Protein AF-A0A2K8UDW4-F1 (afdb_monomer_lite)

Radius of gyration: 30.32 Å; chains: 1; bounding box: 115×57×71 Å

Structure (mmCIF, N/CA/C/O backbone):
data_AF-A0A2K8UDW4-F1
#
_entry.id   AF-A0A2K8UDW4-F1
#
loop_
_atom_site.group_PDB
_atom_site.id
_atom_site.type_symbol
_atom_site.label_atom_id
_atom_site.label_alt_id
_atom_site.label_comp_id
_atom_site.label_asym_id
_atom_site.label_entity_id
_atom_site.label_seq_id
_atom_site.pdbx_PDB_ins_code
_atom_site.Cartn_x
_atom_site.Cartn_y
_atom_site.Cartn_z
_atom_site.occupancy
_atom_site.B_iso_or_equiv
_atom_site.auth_seq_id
_atom_site.auth_comp_id
_atom_site.auth_asym_id
_atom_site.auth_atom_id
_atom_site.pdbx_PDB_model_num
ATOM 1 N N . MET A 1 1 ? -4.020 -24.644 -3.923 1.00 57.88 1 MET A N 1
ATOM 2 C CA . MET A 1 1 ? -2.933 -23.934 -4.630 1.00 57.88 1 MET A CA 1
ATOM 3 C C . MET A 1 1 ? -2.804 -22.541 -4.036 1.00 57.88 1 MET A C 1
ATOM 5 O O . MET A 1 1 ? -3.818 -21.870 -3.886 1.00 57.88 1 MET A O 1
ATOM 9 N N . THR A 1 2 ? -1.599 -22.147 -3.632 1.00 76.94 2 THR A N 1
ATOM 10 C CA . THR A 1 2 ? -1.300 -20.807 -3.098 1.00 76.94 2 THR A CA 1
ATOM 11 C C . THR A 1 2 ? -1.178 -19.840 -4.270 1.00 76.94 2 THR A C 1
ATOM 13 O O . THR A 1 2 ? -0.377 -20.098 -5.167 1.00 76.94 2 THR A O 1
ATOM 16 N N . ALA A 1 3 ? -1.959 -18.757 -4.299 1.00 85.38 3 ALA A N 1
ATOM 17 C CA . ALA A 1 3 ? -1.826 -17.775 -5.377 1.00 85.38 3 ALA A CA 1
ATOM 18 C C . ALA A 1 3 ? -0.620 -16.860 -5.117 1.00 85.38 3 ALA A C 1
ATOM 20 O O . ALA A 1 3 ? -0.353 -16.467 -3.975 1.00 85.38 3 ALA A O 1
ATOM 21 N N . ARG A 1 4 ? 0.115 -16.537 -6.179 1.00 92.31 4 ARG A N 1
ATOM 22 C CA . ARG A 1 4 ? 1.313 -15.699 -6.142 1.00 92.31 4 ARG A CA 1
ATOM 23 C C . ARG A 1 4 ? 1.101 -14.497 -7.048 1.00 92.31 4 ARG A C 1
ATOM 25 O O . ARG A 1 4 ? 0.651 -14.668 -8.175 1.00 92.31 4 ARG A O 1
ATOM 32 N N . PHE A 1 5 ? 1.453 -13.328 -6.539 1.00 94.62 5 PHE A N 1
ATOM 33 C CA . PHE A 1 5 ? 1.372 -12.060 -7.243 1.00 94.62 5 PHE A CA 1
ATOM 34 C C . PHE A 1 5 ? 2.715 -11.349 -7.171 1.00 94.62 5 PHE A C 1
ATOM 36 O O . PHE A 1 5 ? 3.382 -11.389 -6.132 1.00 94.62 5 PHE A O 1
ATOM 43 N N . ASP A 1 6 ? 3.066 -10.659 -8.247 1.00 95.25 6 ASP A N 1
ATOM 44 C CA . ASP A 1 6 ? 4.174 -9.716 -8.273 1.00 95.25 6 ASP A CA 1
ATOM 45 C C . ASP A 1 6 ? 3.614 -8.308 -8.515 1.00 95.25 6 ASP A C 1
ATOM 47 O O . ASP A 1 6 ? 2.909 -8.080 -9.492 1.00 95.25 6 ASP A O 1
ATOM 51 N N . LEU A 1 7 ? 3.924 -7.359 -7.635 1.00 96.62 7 LEU A N 1
ATOM 52 C CA . LEU A 1 7 ? 3.623 -5.943 -7.824 1.00 96.62 7 LEU A CA 1
ATOM 53 C C . LEU A 1 7 ? 4.911 -5.228 -8.215 1.00 96.62 7 LEU A C 1
ATOM 55 O O . LEU A 1 7 ? 5.796 -5.050 -7.379 1.00 96.62 7 LEU A O 1
ATOM 59 N N . LEU A 1 8 ? 5.029 -4.847 -9.483 1.00 95.56 8 LEU A N 1
ATOM 60 C CA . LEU A 1 8 ? 6.134 -4.018 -9.954 1.00 95.56 8 LEU A CA 1
ATOM 61 C C . LEU A 1 8 ? 5.790 -2.555 -9.697 1.00 95.56 8 LEU A C 1
ATOM 63 O O . LEU A 1 8 ? 4.735 -2.092 -10.133 1.00 95.56 8 LEU A O 1
ATOM 67 N N . VAL A 1 9 ? 6.683 -1.850 -9.009 1.00 95.56 9 VAL A N 1
ATOM 68 C CA . VAL A 1 9 ? 6.503 -0.445 -8.653 1.00 95.56 9 VAL A CA 1
ATOM 69 C C . VAL A 1 9 ? 7.607 0.388 -9.286 1.00 95.56 9 VAL A C 1
ATOM 71 O O . VAL A 1 9 ? 8.775 0.246 -8.930 1.00 95.56 9 VAL A O 1
ATOM 74 N N . THR A 1 10 ? 7.234 1.280 -10.197 1.00 94.88 10 THR A N 1
ATOM 75 C CA . THR A 1 10 ? 8.154 2.253 -10.795 1.00 94.88 10 THR A CA 1
ATOM 76 C C . THR A 1 10 ? 7.843 3.617 -10.205 1.00 94.88 10 THR A C 1
ATOM 78 O O . THR A 1 10 ? 6.784 4.172 -10.474 1.00 94.88 10 THR A O 1
ATOM 81 N N . ALA A 1 11 ? 8.742 4.151 -9.382 1.00 94.31 11 ALA A N 1
ATOM 82 C CA . ALA A 1 11 ? 8.565 5.458 -8.756 1.00 94.31 11 ALA A CA 1
ATOM 83 C C . ALA A 1 11 ? 9.360 6.539 -9.492 1.00 94.31 11 ALA A C 1
ATOM 85 O O . ALA A 1 11 ? 10.534 6.341 -9.799 1.00 94.31 11 ALA A O 1
ATOM 86 N N . ASP A 1 12 ? 8.741 7.699 -9.690 1.00 93.31 12 ASP A N 1
ATOM 87 C CA . ASP A 1 12 ? 9.369 8.903 -10.223 1.00 93.31 12 ASP A CA 1
ATOM 88 C C . ASP A 1 12 ? 9.279 10.029 -9.183 1.00 93.31 12 ASP A C 1
ATOM 90 O O . ASP A 1 12 ? 8.229 10.638 -8.954 1.00 93.31 12 ASP A O 1
ATOM 94 N N . TYR A 1 13 ? 10.396 10.283 -8.499 1.00 91.19 13 TYR A N 1
ATOM 95 C CA . TYR A 1 13 ? 10.450 11.267 -7.421 1.00 91.19 13 TYR A CA 1
ATOM 96 C C . TYR A 1 13 ? 10.223 12.718 -7.892 1.00 91.19 13 TYR A C 1
ATOM 98 O O . TYR A 1 13 ? 9.427 13.406 -7.245 1.00 91.19 13 TYR A O 1
ATOM 106 N N . PRO A 1 14 ? 10.843 13.203 -8.990 1.00 90.88 14 PRO A N 1
ATOM 107 C CA . PRO A 1 14 ? 10.548 14.519 -9.558 1.00 90.88 14 PRO A CA 1
ATOM 108 C C . PRO A 1 14 ? 9.058 14.796 -9.776 1.00 90.88 14 PRO A C 1
ATOM 110 O O . PRO A 1 14 ? 8.562 15.844 -9.356 1.00 90.88 14 PRO A O 1
ATOM 113 N N . SER A 1 15 ? 8.326 13.863 -10.391 1.00 92.62 15 SER A N 1
ATOM 114 C CA . SER A 1 15 ? 6.884 14.029 -10.602 1.00 92.62 15 SER A CA 1
ATOM 115 C C . SER A 1 15 ? 6.052 13.682 -9.368 1.00 92.62 15 SER A C 1
ATOM 117 O O . SER A 1 15 ? 4.893 14.092 -9.305 1.00 92.62 15 SER A O 1
ATOM 119 N N . ARG A 1 16 ? 6.643 13.009 -8.371 1.00 94.00 16 ARG A N 1
ATOM 120 C CA . ARG A 1 16 ? 5.976 12.418 -7.199 1.00 94.00 16 ARG A CA 1
ATOM 121 C C . ARG A 1 16 ? 4.867 11.447 -7.593 1.00 94.00 16 ARG A C 1
ATOM 123 O O . ARG A 1 16 ? 3.813 11.418 -6.960 1.00 94.00 16 ARG A O 1
ATOM 130 N N . THR A 1 17 ? 5.115 10.657 -8.628 1.00 96.81 17 THR A N 1
ATOM 131 C CA . THR A 1 17 ? 4.182 9.634 -9.100 1.00 96.81 17 THR A CA 1
ATOM 132 C C . THR A 1 17 ? 4.793 8.246 -8.963 1.00 96.81 17 THR A C 1
ATOM 134 O O . THR A 1 17 ? 6.016 8.093 -8.911 1.00 96.81 17 THR A O 1
ATOM 137 N N . ALA A 1 18 ? 3.950 7.223 -8.867 1.00 97.31 18 ALA A N 1
ATOM 138 C CA . ALA A 1 18 ? 4.398 5.851 -9.049 1.00 97.31 18 ALA A CA 1
ATOM 139 C C . ALA A 1 18 ? 3.405 5.058 -9.884 1.00 97.31 18 ALA A C 1
ATOM 141 O O . ALA A 1 18 ? 2.191 5.214 -9.760 1.00 97.31 18 ALA A O 1
ATOM 142 N N . GLU A 1 19 ? 3.953 4.179 -10.706 1.00 97.44 19 GLU A N 1
ATOM 143 C CA . GLU A 1 19 ? 3.204 3.209 -11.479 1.00 97.44 19 GLU A CA 1
ATOM 144 C C . GLU A 1 19 ? 3.251 1.851 -10.793 1.00 97.44 19 GLU A C 1
ATOM 146 O O . GLU A 1 19 ? 4.308 1.386 -10.361 1.00 97.44 19 GLU A O 1
ATOM 151 N N . PHE A 1 20 ? 2.101 1.196 -10.749 1.00 97.94 20 PHE A N 1
ATOM 152 C CA . PHE A 1 20 ? 1.875 -0.090 -10.122 1.00 97.94 20 PHE A CA 1
ATOM 153 C C . PHE A 1 20 ? 1.378 -1.068 -11.174 1.00 97.94 20 PHE A C 1
ATOM 155 O O . PHE A 1 20 ? 0.337 -0.859 -11.795 1.00 97.94 20 PHE A O 1
ATOM 162 N N . ARG A 1 21 ? 2.112 -2.161 -11.374 1.00 97.62 21 ARG A N 1
ATOM 163 C CA . ARG A 1 21 ? 1.724 -3.246 -12.283 1.00 97.62 21 ARG A CA 1
ATOM 164 C C . ARG A 1 21 ? 1.586 -4.530 -11.497 1.00 97.62 21 ARG A C 1
ATOM 166 O O . ARG A 1 21 ? 2.576 -5.028 -10.963 1.00 97.62 21 ARG A O 1
ATOM 173 N N . LEU A 1 22 ? 0.372 -5.063 -11.445 1.00 97.50 22 LEU A N 1
ATOM 174 C CA . LEU A 1 22 ? 0.099 -6.338 -10.801 1.00 97.50 22 LEU A CA 1
ATOM 175 C C . LEU A 1 22 ? 0.209 -7.460 -11.829 1.00 97.50 22 LEU A C 1
ATOM 177 O O . LEU A 1 22 ? -0.491 -7.451 -12.842 1.00 97.50 22 LEU A O 1
ATOM 181 N N . LEU A 1 23 ? 1.072 -8.429 -11.550 1.00 95.94 23 LEU A N 1
ATOM 182 C CA . LEU A 1 23 ? 1.271 -9.627 -12.351 1.00 95.94 23 LEU A CA 1
ATOM 183 C C . LEU A 1 23 ? 0.834 -10.871 -11.569 1.00 95.94 23 LEU A C 1
ATOM 185 O O . LEU A 1 23 ? 0.984 -10.930 -10.344 1.00 95.94 23 LEU A O 1
ATOM 189 N N . ASP A 1 24 ? 0.329 -11.876 -12.277 1.00 92.94 24 ASP A N 1
ATOM 190 C CA . ASP A 1 24 ? 0.087 -13.206 -11.719 1.00 92.94 24 ASP A CA 1
ATOM 191 C C . ASP A 1 24 ? 1.391 -14.021 -11.579 1.00 92.94 24 ASP A C 1
ATOM 193 O O . ASP A 1 24 ? 2.485 -13.587 -11.946 1.00 92.94 24 ASP A O 1
ATOM 197 N N . GLY A 1 25 ? 1.283 -15.244 -11.053 1.00 87.44 25 GLY A N 1
ATOM 198 C CA . GLY A 1 25 ? 2.425 -16.150 -10.903 1.00 87.44 25 GLY A CA 1
ATOM 199 C C . GLY A 1 25 ? 3.045 -16.633 -12.223 1.00 87.44 25 GLY A C 1
ATOM 200 O O . GLY A 1 25 ? 4.139 -17.192 -12.186 1.00 87.44 25 GLY A O 1
ATOM 201 N N . ALA A 1 26 ? 2.371 -16.431 -13.359 1.00 89.25 26 ALA A N 1
ATOM 202 C CA . ALA A 1 26 ? 2.873 -16.717 -14.702 1.00 89.25 26 ALA A CA 1
ATOM 203 C C . ALA A 1 26 ? 3.482 -15.472 -15.383 1.00 89.25 26 ALA A C 1
ATOM 205 O O . ALA A 1 26 ? 4.040 -15.585 -16.473 1.00 89.25 26 ALA A O 1
ATOM 206 N N . GLY A 1 27 ? 3.418 -14.303 -14.737 1.00 89.69 27 GLY A N 1
ATOM 207 C CA . GLY A 1 27 ? 3.915 -13.033 -15.260 1.00 89.69 27 GLY A CA 1
ATOM 208 C C . GLY A 1 27 ? 2.921 -12.281 -16.149 1.00 89.69 27 GLY A C 1
ATOM 209 O O . GLY A 1 27 ? 3.295 -11.255 -16.720 1.00 89.69 27 GLY A O 1
ATOM 210 N N . ASN A 1 28 ? 1.671 -12.739 -16.267 1.00 93.56 28 ASN A N 1
ATOM 211 C CA . ASN A 1 28 ? 0.640 -12.009 -17.002 1.00 93.56 28 ASN A CA 1
ATOM 212 C C . ASN A 1 28 ? 0.188 -10.799 -16.195 1.00 93.56 28 ASN A C 1
ATOM 214 O O . ASN A 1 28 ? -0.042 -10.896 -14.989 1.00 93.56 28 ASN A O 1
ATOM 218 N N . GLN A 1 29 ? 0.015 -9.664 -16.866 1.00 96.62 29 GLN A N 1
ATOM 219 C CA . GLN A 1 29 ? -0.494 -8.463 -16.220 1.00 96.62 29 GLN A CA 1
ATOM 220 C C . GLN A 1 29 ? -1.994 -8.589 -15.956 1.00 96.62 29 GLN A C 1
ATOM 222 O O . GLN A 1 29 ? -2.778 -8.772 -16.883 1.00 96.62 29 GLN A O 1
ATOM 227 N N . LEU A 1 30 ? -2.369 -8.453 -14.687 1.00 96.25 30 LEU A N 1
ATOM 228 C CA . LEU A 1 30 ? -3.753 -8.467 -14.223 1.00 96.25 30 LEU A CA 1
ATOM 229 C C . LEU A 1 30 ? -4.338 -7.056 -14.162 1.00 96.25 30 LEU A C 1
ATOM 231 O O . LEU A 1 30 ? -5.481 -6.847 -14.553 1.00 96.25 30 LEU A O 1
ATOM 235 N N . ALA A 1 31 ? -3.553 -6.086 -13.685 1.00 97.50 31 ALA A N 1
ATOM 236 C CA . ALA A 1 31 ? -4.014 -4.712 -13.516 1.00 97.50 31 ALA A CA 1
ATOM 237 C C . ALA A 1 31 ? -2.856 -3.696 -13.531 1.00 97.50 31 ALA A C 1
ATOM 239 O O . ALA A 1 31 ? -1.689 -4.055 -13.327 1.00 97.50 31 ALA A O 1
ATOM 240 N N . TYR A 1 32 ? -3.190 -2.429 -13.785 1.00 97.62 32 TYR A N 1
ATOM 241 C CA . TYR A 1 32 ? -2.269 -1.290 -13.785 1.00 97.62 32 TYR A CA 1
ATOM 242 C C . TYR A 1 32 ? -2.917 -0.083 -13.108 1.00 97.62 32 TYR A C 1
ATOM 244 O O . TYR A 1 32 ? -4.084 0.200 -13.358 1.00 97.62 32 TYR A O 1
ATOM 252 N N . GLN A 1 33 ? -2.140 0.635 -12.301 1.00 97.50 33 GLN A N 1
ATOM 253 C CA . GLN A 1 33 ? -2.532 1.898 -11.685 1.00 97.50 33 GLN A CA 1
ATOM 254 C C . GLN A 1 33 ? -1.358 2.873 -11.736 1.00 97.50 33 GLN A C 1
ATOM 256 O O . GLN A 1 33 ? -0.211 2.478 -11.542 1.00 97.50 33 GLN A O 1
ATOM 261 N N . SER A 1 34 ? -1.647 4.154 -11.948 1.00 97.44 34 SER A N 1
ATOM 262 C CA . SER A 1 34 ? -0.693 5.239 -11.720 1.00 97.44 34 SER A CA 1
ATOM 263 C C . SER A 1 34 ? -1.230 6.148 -10.626 1.00 97.44 34 SER A C 1
ATOM 265 O O . SER A 1 34 ? -2.402 6.529 -10.654 1.00 97.44 34 SER A O 1
ATOM 267 N N . THR A 1 35 ? -0.390 6.474 -9.653 1.00 97.75 35 THR A N 1
ATOM 268 C CA . THR A 1 35 ? -0.783 7.263 -8.486 1.00 97.75 35 THR A CA 1
ATOM 269 C C . THR A 1 35 ? 0.059 8.516 -8.413 1.00 97.75 35 THR A C 1
ATOM 271 O O . THR A 1 35 ? 1.289 8.449 -8.361 1.00 97.75 35 THR A O 1
ATOM 274 N N . ASP A 1 36 ? -0.615 9.662 -8.360 1.00 97.25 36 ASP A N 1
ATOM 275 C CA . ASP A 1 36 ? 0.006 10.940 -8.047 1.00 97.25 36 ASP A CA 1
ATOM 276 C C . ASP A 1 36 ? -0.074 11.195 -6.538 1.00 97.25 36 ASP A C 1
ATOM 278 O O . ASP A 1 36 ? -1.120 11.538 -5.993 1.00 97.25 36 ASP A O 1
ATOM 282 N N . PHE A 1 37 ? 1.056 11.078 -5.839 1.00 95.69 37 PHE A N 1
ATOM 283 C CA . PHE A 1 37 ? 1.092 11.281 -4.391 1.00 95.69 37 PHE A CA 1
ATOM 284 C C . PHE A 1 37 ? 0.828 12.733 -3.983 1.00 95.69 37 PHE A C 1
ATOM 286 O O . PHE A 1 37 ? 0.598 12.991 -2.807 1.00 95.69 37 PHE A O 1
ATOM 293 N N . LYS A 1 38 ? 0.829 13.697 -4.914 1.00 95.00 38 LYS A N 1
ATOM 294 C CA . LYS A 1 38 ? 0.462 15.091 -4.617 1.00 95.00 38 LYS A CA 1
ATOM 295 C C . LYS A 1 38 ? -1.030 15.250 -4.322 1.00 95.00 38 LYS A C 1
ATOM 297 O O . LYS A 1 38 ? -1.395 16.239 -3.691 1.00 95.00 38 LYS A O 1
ATOM 302 N N . THR A 1 39 ? -1.883 14.318 -4.759 1.00 95.00 39 THR A N 1
ATOM 303 C CA . THR A 1 39 ? -3.332 14.384 -4.504 1.00 95.00 39 THR A CA 1
ATOM 304 C C . THR A 1 39 ? -3.720 13.818 -3.140 1.00 95.00 39 THR A C 1
ATOM 306 O O . THR A 1 39 ? -4.808 14.109 -2.651 1.00 95.00 39 THR A O 1
ATOM 309 N N . ILE A 1 40 ? -2.833 13.044 -2.507 1.00 94.31 40 ILE A N 1
ATOM 310 C CA . ILE A 1 40 ? -3.061 12.438 -1.194 1.00 94.31 40 ILE A CA 1
ATOM 311 C C . ILE A 1 40 ? -2.737 13.459 -0.099 1.00 94.31 40 ILE A C 1
ATOM 313 O O . ILE A 1 40 ? -1.700 14.127 -0.118 1.00 94.31 40 ILE A O 1
ATOM 317 N N . ALA A 1 41 ? -3.616 13.574 0.898 1.00 91.94 41 ALA A N 1
ATOM 318 C CA . ALA A 1 41 ? -3.425 14.505 2.007 1.00 91.94 41 ALA A CA 1
ATOM 319 C C . ALA A 1 41 ? -2.109 14.236 2.765 1.00 91.94 41 ALA A C 1
ATOM 321 O O . ALA A 1 41 ? -1.795 13.095 3.108 1.00 91.94 41 ALA A O 1
ATOM 322 N N . ALA A 1 42 ? -1.372 15.295 3.119 1.00 89.00 42 ALA A N 1
ATOM 323 C CA . ALA A 1 42 ? -0.050 15.187 3.751 1.00 89.00 42 ALA A CA 1
ATOM 324 C C . ALA A 1 42 ? -0.036 14.330 5.034 1.00 89.00 42 ALA A C 1
ATOM 326 O O . ALA A 1 42 ? 0.899 13.565 5.259 1.00 89.00 42 ALA A O 1
ATOM 327 N N . GLY A 1 43 ? -1.093 14.404 5.852 1.00 88.00 43 GLY A N 1
ATOM 328 C CA . GLY A 1 43 ? -1.227 13.560 7.045 1.00 88.00 43 GLY A CA 1
ATOM 329 C C . GLY A 1 43 ? -1.329 12.064 6.719 1.00 88.00 43 GLY A C 1
ATOM 330 O O . GLY A 1 43 ? -0.726 11.247 7.411 1.00 88.00 43 GLY A O 1
ATOM 331 N N . ARG A 1 44 ? -2.027 11.704 5.631 1.00 90.75 44 ARG A N 1
ATOM 332 C CA . ARG A 1 44 ? -2.119 10.316 5.148 1.00 90.75 44 ARG A CA 1
ATOM 333 C C . ARG A 1 44 ? -0.788 9.846 4.574 1.00 90.75 44 ARG A C 1
ATOM 335 O O . ARG A 1 44 ? -0.356 8.746 4.889 1.00 90.75 44 ARG A O 1
ATOM 342 N N . LEU A 1 45 ? -0.092 10.701 3.823 1.00 93.25 45 LEU A N 1
ATOM 343 C CA . LEU A 1 45 ? 1.253 10.414 3.313 1.00 93.25 45 LEU A CA 1
ATOM 344 C C . LEU A 1 45 ? 2.266 10.127 4.433 1.00 93.25 45 LEU A C 1
ATOM 346 O O . LEU A 1 45 ? 3.071 9.204 4.309 1.00 93.25 45 LEU A O 1
ATOM 350 N N . GLN A 1 46 ? 2.206 10.871 5.543 1.00 92.25 46 GLN A N 1
ATOM 351 C CA . GLN A 1 46 ? 3.048 10.603 6.710 1.00 92.25 46 GLN A CA 1
ATOM 352 C C . GLN A 1 46 ? 2.752 9.219 7.303 1.00 92.25 46 GLN A C 1
ATOM 354 O O . GLN A 1 46 ? 3.679 8.462 7.578 1.00 92.25 46 GLN A O 1
ATOM 359 N N . GLY A 1 47 ? 1.473 8.862 7.459 1.00 92.94 47 GLY A N 1
ATOM 360 C CA . GLY A 1 47 ? 1.077 7.533 7.929 1.00 92.94 47 GLY A CA 1
ATOM 361 C C . GLY A 1 47 ? 1.422 6.404 6.952 1.00 92.94 47 GLY A C 1
ATOM 362 O O . GLY A 1 47 ? 1.751 5.306 7.390 1.00 92.94 47 GLY A O 1
ATOM 363 N N . LEU A 1 48 ? 1.406 6.673 5.645 1.00 95.31 48 LEU A N 1
ATOM 364 C CA . LEU A 1 48 ? 1.801 5.724 4.604 1.00 95.31 48 LEU A CA 1
ATOM 365 C C . LEU A 1 48 ? 3.302 5.415 4.647 1.00 95.31 48 LEU A C 1
ATOM 367 O O . LEU A 1 48 ? 3.682 4.248 4.612 1.00 95.31 48 LEU A O 1
ATOM 371 N N . PHE A 1 49 ? 4.161 6.437 4.711 1.00 94.31 49 PHE A N 1
ATOM 372 C CA . PHE A 1 49 ? 5.616 6.256 4.599 1.00 94.31 49 PHE A CA 1
ATOM 373 C C . PHE A 1 49 ? 6.345 6.109 5.938 1.00 94.31 49 PHE A C 1
ATOM 375 O O . PHE A 1 49 ? 7.476 5.616 5.964 1.00 94.31 49 PHE A O 1
ATOM 382 N N . ASP A 1 50 ? 5.720 6.526 7.040 1.00 93.12 50 ASP A N 1
ATOM 383 C CA . ASP A 1 50 ? 6.255 6.395 8.395 1.00 93.12 50 ASP A CA 1
ATOM 384 C C . ASP A 1 50 ? 5.140 6.137 9.420 1.00 93.12 50 ASP A C 1
ATOM 386 O O . ASP A 1 50 ? 4.873 6.929 10.328 1.00 93.12 50 ASP A O 1
ATOM 390 N N . LEU A 1 51 ? 4.467 4.993 9.265 1.00 93.94 51 LEU A N 1
ATOM 391 C CA . LEU A 1 51 ? 3.320 4.614 10.090 1.00 93.94 51 LEU A CA 1
ATOM 392 C C . LEU A 1 51 ? 3.621 4.659 11.593 1.00 93.94 51 LEU A C 1
ATOM 394 O O . LEU A 1 51 ? 2.795 5.109 12.385 1.00 93.94 51 LEU A O 1
ATOM 398 N N . ARG A 1 52 ? 4.794 4.169 12.008 1.00 92.44 52 ARG A N 1
ATOM 399 C CA . ARG A 1 52 ? 5.124 4.060 13.432 1.00 92.44 52 ARG A CA 1
ATOM 400 C C . ARG A 1 52 ? 5.263 5.436 14.064 1.00 92.44 52 ARG A C 1
ATOM 402 O O . ARG A 1 52 ? 4.699 5.674 15.133 1.00 92.44 52 ARG A O 1
ATOM 409 N N . ASP A 1 53 ? 6.022 6.324 13.430 1.00 91.44 53 ASP A N 1
ATOM 410 C CA . ASP A 1 53 ? 6.223 7.655 13.981 1.00 91.44 53 ASP A CA 1
ATOM 411 C C . ASP A 1 53 ? 4.947 8.496 13.825 1.00 91.44 53 ASP A C 1
ATOM 413 O O . ASP A 1 53 ? 4.632 9.263 14.734 1.00 91.44 53 ASP A O 1
ATOM 417 N N . TYR A 1 54 ? 4.144 8.259 12.779 1.00 93.06 54 TYR A N 1
ATOM 418 C CA . TYR A 1 54 ? 2.809 8.840 12.639 1.00 93.06 54 TYR A CA 1
ATOM 419 C C . TYR A 1 54 ? 1.898 8.506 13.830 1.00 93.06 54 TYR A C 1
ATOM 421 O O . TYR A 1 54 ? 1.397 9.408 14.503 1.00 93.06 54 TYR A O 1
ATOM 429 N N . LEU A 1 55 ? 1.734 7.215 14.141 1.00 94.19 55 LEU A N 1
ATOM 430 C CA . LEU A 1 55 ? 0.884 6.766 15.246 1.00 94.19 55 LEU A CA 1
ATOM 431 C C . LEU A 1 55 ? 1.389 7.250 16.605 1.00 94.19 55 LEU A C 1
ATOM 433 O O . LEU A 1 55 ? 0.588 7.525 17.486 1.00 94.19 55 LEU A O 1
ATOM 437 N N . ARG A 1 56 ? 2.708 7.351 16.789 1.00 93.69 56 ARG A N 1
ATOM 438 C CA . ARG A 1 56 ? 3.296 7.795 18.058 1.00 93.69 56 ARG A CA 1
ATOM 439 C C . ARG A 1 56 ? 3.145 9.299 18.287 1.00 93.69 56 ARG A C 1
ATOM 441 O O . ARG A 1 56 ? 2.994 9.714 19.429 1.00 93.69 56 ARG A O 1
ATOM 448 N N . LEU A 1 57 ? 3.299 10.107 17.238 1.00 92.44 57 LEU A N 1
ATOM 449 C CA . LEU A 1 57 ? 3.399 11.564 17.367 1.00 92.44 57 LEU A CA 1
ATOM 450 C C . LEU A 1 57 ? 2.063 12.284 17.174 1.00 92.44 57 LEU A C 1
ATOM 452 O O . LEU A 1 57 ? 1.909 13.384 17.696 1.00 92.44 57 LEU A O 1
ATOM 456 N N . TYR A 1 58 ? 1.125 11.693 16.428 1.00 90.50 58 TYR A N 1
ATOM 457 C CA . TYR A 1 58 ? -0.082 12.396 15.979 1.00 90.50 58 TYR A CA 1
ATOM 458 C C . TYR A 1 58 ? -1.397 11.703 16.340 1.00 90.50 58 TYR A C 1
ATOM 460 O O . TYR A 1 58 ? -2.455 12.264 16.063 1.00 90.50 58 TYR A O 1
ATOM 468 N N . VAL A 1 59 ? -1.362 10.500 16.919 1.00 93.62 59 VAL A N 1
ATOM 469 C CA . VAL A 1 59 ? -2.573 9.728 17.217 1.00 93.62 59 VAL A CA 1
ATOM 470 C C . VAL A 1 59 ? -2.550 9.242 18.660 1.00 93.62 59 VAL A C 1
ATOM 472 O O . VAL A 1 59 ? -1.639 8.530 19.077 1.00 93.62 59 VAL A O 1
ATOM 475 N N . ASP A 1 60 ? -3.592 9.578 19.414 1.00 93.81 60 ASP A N 1
ATOM 476 C CA . ASP A 1 60 ? -3.774 9.068 20.772 1.00 93.81 60 ASP A CA 1
ATOM 477 C C . ASP A 1 60 ? -3.925 7.540 20.774 1.00 93.81 60 ASP A C 1
ATOM 479 O O . ASP A 1 60 ? -4.480 6.957 19.840 1.00 93.81 60 ASP A O 1
ATOM 483 N N . GLU A 1 61 ? -3.501 6.870 21.850 1.00 92.00 61 GLU A N 1
ATOM 484 C CA . GLU A 1 61 ? -3.521 5.399 21.942 1.00 92.00 61 GLU A CA 1
ATOM 485 C C . GLU A 1 61 ? -4.904 4.794 21.649 1.00 92.00 61 GLU A C 1
ATOM 487 O O . GLU A 1 61 ? -5.012 3.807 20.918 1.00 92.00 61 GLU A O 1
ATOM 492 N N . ALA A 1 62 ? -5.975 5.425 22.144 1.00 92.50 62 ALA A N 1
ATOM 493 C CA . ALA A 1 62 ? -7.351 4.995 21.891 1.00 92.50 62 ALA A CA 1
ATOM 494 C C . ALA A 1 62 ? -7.758 5.107 20.406 1.00 92.50 62 ALA A C 1
ATOM 496 O O . ALA A 1 62 ? -8.612 4.354 19.938 1.00 92.50 62 ALA A O 1
ATOM 497 N N . GLY A 1 63 ? -7.135 6.021 19.655 1.00 93.12 63 GLY A N 1
ATOM 498 C CA . GLY A 1 63 ? -7.408 6.285 18.241 1.00 93.12 63 GLY A CA 1
ATOM 499 C C . GLY A 1 63 ? -6.552 5.478 17.262 1.00 93.12 63 GLY A C 1
ATOM 500 O O . GLY A 1 63 ? -6.877 5.422 16.076 1.00 93.12 63 GLY A O 1
ATOM 501 N N . GLN A 1 64 ? -5.491 4.803 17.721 1.00 94.19 64 GLN A N 1
ATOM 502 C CA . GLN A 1 64 ? -4.536 4.126 16.830 1.00 94.19 64 GLN A CA 1
ATOM 503 C C . GLN A 1 64 ? -5.183 3.066 15.934 1.00 94.19 64 GLN A C 1
ATOM 505 O O . GLN A 1 64 ? -4.813 2.933 14.769 1.00 94.19 64 GLN A O 1
ATOM 510 N N . ARG A 1 65 ? -6.180 2.325 16.439 1.00 93.56 65 ARG A N 1
ATOM 511 C CA . ARG A 1 65 ? -6.899 1.324 15.633 1.00 93.56 65 ARG A CA 1
ATOM 512 C C . ARG A 1 65 ? -7.683 1.969 14.489 1.00 93.56 65 ARG A C 1
ATOM 514 O O . ARG A 1 65 ? -7.668 1.434 13.385 1.00 93.56 65 ARG A O 1
ATOM 521 N N . ALA A 1 66 ? -8.347 3.093 14.751 1.00 94.88 66 ALA A N 1
ATOM 522 C CA . ALA A 1 66 ? -9.075 3.829 13.723 1.00 94.88 66 ALA A CA 1
ATOM 523 C C . ALA A 1 66 ? -8.102 4.385 12.676 1.00 94.88 66 ALA A C 1
ATOM 525 O O . ALA A 1 66 ? -8.299 4.160 11.488 1.00 94.88 66 ALA A O 1
ATOM 526 N N . ALA A 1 67 ? -6.993 4.988 13.114 1.00 95.38 67 ALA A N 1
ATOM 527 C CA . ALA A 1 67 ? -5.961 5.502 12.217 1.00 95.38 67 ALA A CA 1
ATOM 528 C C . ALA A 1 67 ? -5.339 4.408 11.329 1.00 95.38 67 ALA A C 1
ATOM 530 O O . ALA A 1 67 ? -5.155 4.619 10.135 1.00 95.38 67 ALA A O 1
ATOM 531 N N . LEU A 1 68 ? -5.072 3.213 11.871 1.00 96.56 68 LEU A N 1
ATOM 532 C CA . LEU A 1 68 ? -4.631 2.057 11.077 1.00 96.56 68 LEU A CA 1
ATOM 533 C C . LEU A 1 68 ? -5.662 1.652 10.015 1.00 96.56 68 LEU A C 1
ATOM 535 O O . LEU A 1 68 ? -5.284 1.290 8.901 1.00 96.56 68 LEU A O 1
ATOM 539 N N . GLY A 1 69 ? -6.950 1.705 10.361 1.00 97.25 69 GLY A N 1
ATOM 540 C CA . GLY A 1 69 ? -8.044 1.452 9.428 1.00 97.25 69 GLY A CA 1
ATOM 541 C C . GLY A 1 69 ? -8.065 2.465 8.285 1.00 97.25 69 GLY A C 1
ATOM 542 O O . GLY A 1 69 ? -8.095 2.062 7.127 1.00 97.25 69 GLY A O 1
ATOM 543 N N . GLU A 1 70 ? -7.969 3.755 8.607 1.00 97.00 70 GLU A N 1
ATOM 544 C CA . GLU A 1 70 ? -7.926 4.858 7.636 1.00 97.00 70 GLU A CA 1
ATOM 545 C C . GLU A 1 70 ? -6.711 4.772 6.703 1.00 97.00 70 GLU A C 1
ATOM 547 O O . GLU A 1 70 ? -6.847 4.925 5.491 1.00 97.00 70 GLU A O 1
ATOM 552 N N . ILE A 1 71 ? -5.521 4.466 7.237 1.00 97.88 71 ILE A N 1
ATOM 553 C CA . ILE A 1 71 ? -4.329 4.239 6.407 1.00 97.88 71 ILE A CA 1
ATOM 554 C C . ILE A 1 71 ? -4.526 3.014 5.508 1.00 97.88 71 ILE A C 1
ATOM 556 O O . ILE A 1 71 ? -4.169 3.058 4.335 1.00 97.88 71 ILE A O 1
ATOM 560 N N . GLY A 1 72 ? -5.142 1.944 6.013 1.00 98.00 72 GLY A N 1
ATOM 561 C CA . GLY A 1 72 ? -5.480 0.774 5.204 1.00 98.00 72 GLY A CA 1
ATOM 562 C C . GLY A 1 72 ? -6.423 1.092 4.036 1.00 98.00 72 GLY A C 1
ATOM 563 O O . GLY A 1 72 ? -6.205 0.603 2.930 1.00 98.00 72 GLY A O 1
ATOM 564 N N . VAL A 1 73 ? -7.436 1.933 4.254 1.00 98.06 73 VAL A N 1
ATOM 565 C CA . VAL A 1 73 ? -8.329 2.404 3.179 1.00 98.06 73 VAL A CA 1
ATOM 566 C C . VAL A 1 73 ? -7.564 3.262 2.178 1.00 98.06 73 VAL A C 1
ATOM 568 O O . VAL A 1 73 ? -7.652 3.024 0.979 1.00 98.06 73 VAL A O 1
ATOM 571 N N . CYS A 1 74 ? -6.726 4.183 2.659 1.00 97.75 74 CYS A N 1
ATOM 572 C CA . CYS A 1 74 ? -5.883 5.017 1.803 1.00 97.75 74 CYS A CA 1
ATOM 573 C C . CYS A 1 74 ? -4.968 4.175 0.892 1.00 97.75 74 CYS A C 1
ATOM 575 O O . CYS A 1 74 ? -4.857 4.457 -0.299 1.00 97.75 74 CYS A O 1
ATOM 577 N N . ILE A 1 75 ? -4.364 3.093 1.405 1.00 98.12 75 ILE A N 1
ATOM 578 C CA . ILE A 1 75 ? -3.562 2.175 0.577 1.00 98.12 75 ILE A CA 1
ATOM 579 C C . ILE A 1 75 ? -4.428 1.511 -0.501 1.00 98.12 75 ILE A C 1
ATOM 581 O O . ILE A 1 75 ? -4.005 1.432 -1.652 1.00 98.12 75 ILE A O 1
ATOM 585 N N . ALA A 1 76 ? -5.614 1.016 -0.140 1.00 97.94 76 ALA A N 1
ATOM 586 C CA . ALA A 1 76 ? -6.492 0.310 -1.070 1.00 97.94 76 ALA A CA 1
ATOM 587 C C . ALA A 1 76 ? -7.019 1.227 -2.184 1.00 97.94 76 ALA A C 1
ATOM 589 O O . ALA A 1 76 ? -6.934 0.877 -3.357 1.00 97.94 76 ALA A O 1
ATOM 590 N N . GLU A 1 77 ? -7.530 2.401 -1.822 1.00 96.75 77 GLU A N 1
ATOM 591 C CA . GLU A 1 77 ? -8.250 3.280 -2.744 1.00 96.75 77 GLU A CA 1
ATOM 592 C C . GLU A 1 77 ? -7.330 4.262 -3.469 1.00 96.75 77 GLU A C 1
ATOM 594 O O . GLU A 1 77 ? -7.411 4.396 -4.687 1.00 96.75 77 GLU A O 1
ATOM 599 N N . GLU A 1 78 ? -6.453 4.949 -2.734 1.00 96.56 78 GLU A N 1
ATOM 600 C CA . GLU A 1 78 ? -5.662 6.056 -3.283 1.00 96.56 78 GLU A CA 1
ATOM 601 C C . GLU A 1 78 ? -4.312 5.591 -3.837 1.00 96.56 78 GLU A C 1
ATOM 603 O O . GLU A 1 78 ? -3.802 6.202 -4.770 1.00 96.56 78 GLU A O 1
ATOM 608 N N . VAL A 1 79 ? -3.717 4.527 -3.277 1.00 97.25 79 VAL A N 1
ATOM 609 C CA . VAL A 1 79 ? -2.393 4.042 -3.712 1.00 97.25 79 VAL A CA 1
ATOM 610 C C . VAL A 1 79 ? -2.501 2.916 -4.731 1.00 97.25 79 VAL A C 1
ATOM 612 O O . VAL A 1 79 ? -1.915 3.022 -5.805 1.00 97.25 79 VAL A O 1
ATOM 615 N N . LEU A 1 80 ? -3.208 1.834 -4.397 1.00 97.44 80 LEU A N 1
ATOM 616 C CA . LEU A 1 80 ? -3.358 0.672 -5.277 1.00 97.44 80 LEU A CA 1
ATOM 617 C C . LEU A 1 80 ? -4.442 0.885 -6.336 1.00 97.44 80 LEU A C 1
ATOM 619 O O . LEU A 1 80 ? -4.306 0.376 -7.446 1.00 97.44 80 LEU A O 1
ATOM 623 N N . GLY A 1 81 ? -5.496 1.630 -6.001 1.00 96.75 81 GLY A N 1
ATOM 624 C CA . GLY A 1 81 ? -6.681 1.759 -6.839 1.00 96.75 81 GLY A CA 1
ATOM 625 C C . GLY A 1 81 ? -7.579 0.519 -6.784 1.00 96.75 81 GLY A C 1
ATOM 626 O O . GLY A 1 81 ? -7.163 -0.577 -6.390 1.00 96.75 81 GLY A O 1
ATOM 627 N N . ALA A 1 82 ? -8.832 0.698 -7.210 1.00 95.19 82 ALA A N 1
ATOM 628 C CA . ALA A 1 82 ? -9.867 -0.333 -7.132 1.00 95.19 82 ALA A CA 1
ATOM 629 C C . ALA A 1 82 ? -9.470 -1.625 -7.866 1.00 95.19 82 ALA A C 1
ATOM 631 O O . ALA A 1 82 ? -9.574 -2.710 -7.299 1.00 95.19 82 ALA A O 1
ATOM 632 N N . ASP A 1 83 ? -8.942 -1.518 -9.088 1.00 96.00 83 ASP A N 1
ATOM 633 C CA . ASP A 1 83 ? -8.665 -2.686 -9.930 1.00 96.00 83 ASP A CA 1
ATOM 634 C C . ASP A 1 83 ? -7.578 -3.595 -9.342 1.00 96.00 83 ASP A C 1
ATOM 636 O O . ASP A 1 83 ? -7.742 -4.818 -9.300 1.00 96.00 83 ASP A O 1
ATOM 640 N N . LEU A 1 84 ? -6.465 -3.032 -8.855 1.00 96.88 84 LEU A N 1
ATOM 641 C CA . LEU A 1 84 ? -5.408 -3.834 -8.225 1.00 96.88 84 LEU A CA 1
ATOM 642 C C . LEU A 1 84 ? -5.901 -4.413 -6.904 1.00 96.88 84 LEU A C 1
ATOM 644 O O . LEU A 1 84 ? -5.632 -5.580 -6.604 1.00 96.88 84 LEU A O 1
ATOM 648 N N . PHE A 1 85 ? -6.604 -3.599 -6.113 1.00 97.56 85 PHE A N 1
ATOM 649 C CA . PHE A 1 85 ? -7.105 -4.020 -4.817 1.00 97.56 85 PHE A CA 1
ATOM 650 C C . PHE A 1 85 ? -8.079 -5.196 -4.944 1.00 97.56 85 PHE A C 1
ATOM 652 O O . PHE A 1 85 ? -7.910 -6.186 -4.234 1.00 97.56 85 PHE A O 1
ATOM 659 N N . GLU A 1 86 ? -9.021 -5.151 -5.888 1.00 96.25 86 GLU A N 1
ATOM 660 C CA . GLU A 1 86 ? -9.983 -6.231 -6.135 1.00 96.25 86 GLU A CA 1
ATOM 661 C C . GLU A 1 86 ? -9.289 -7.564 -6.442 1.00 96.25 86 GLU A C 1
ATOM 663 O O . GLU A 1 86 ? -9.618 -8.590 -5.843 1.00 96.25 86 GLU A O 1
ATOM 668 N N . HIS A 1 87 ? -8.250 -7.564 -7.282 1.00 95.25 87 HIS A N 1
ATOM 669 C CA . HIS A 1 87 ? -7.481 -8.780 -7.573 1.00 95.25 87 HIS A CA 1
ATOM 670 C C . HIS A 1 87 ? -6.807 -9.365 -6.322 1.00 95.25 87 HIS A C 1
ATOM 672 O O . HIS A 1 87 ? -6.784 -10.586 -6.132 1.00 95.25 87 HIS A O 1
ATOM 678 N N . LEU A 1 88 ? -6.270 -8.509 -5.449 1.00 95.19 88 LEU A N 1
ATOM 679 C CA . LEU A 1 88 ? -5.644 -8.934 -4.193 1.00 95.19 88 LEU A CA 1
ATOM 680 C C . LEU A 1 88 ? -6.679 -9.395 -3.151 1.00 95.19 88 LEU A C 1
ATOM 682 O O . LEU A 1 88 ? -6.395 -10.295 -2.347 1.00 95.19 88 LEU A O 1
ATOM 686 N N . TRP A 1 89 ? -7.872 -8.798 -3.179 1.00 95.38 89 TRP A N 1
ATOM 687 C CA . TRP A 1 89 ? -8.957 -8.993 -2.220 1.00 95.38 89 TRP A CA 1
ATOM 688 C C . TRP A 1 89 ? -9.862 -10.198 -2.519 1.00 95.38 89 TRP A C 1
ATOM 690 O O . TRP A 1 89 ? -10.394 -10.813 -1.581 1.00 95.38 89 TRP A O 1
ATOM 700 N N . ALA A 1 90 ? -10.024 -10.543 -3.802 1.00 91.75 90 ALA A N 1
ATOM 701 C CA . ALA A 1 90 ? -10.994 -11.522 -4.300 1.00 91.75 90 ALA A CA 1
ATOM 702 C C . ALA A 1 90 ? -10.856 -12.904 -3.650 1.00 91.75 90 ALA A C 1
ATOM 704 O O . ALA A 1 90 ? -11.842 -13.559 -3.307 1.00 91.75 90 ALA A O 1
ATOM 705 N N . ALA A 1 91 ? -9.626 -13.364 -3.447 1.00 84.75 91 ALA A N 1
ATOM 706 C CA . ALA A 1 91 ? -9.384 -14.656 -2.828 1.00 84.75 91 ALA A CA 1
ATOM 707 C C . ALA A 1 91 ? -9.352 -14.549 -1.287 1.00 84.75 91 ALA A C 1
ATOM 709 O O . ALA A 1 91 ? -9.069 -13.500 -0.715 1.00 84.75 91 ALA A O 1
ATOM 710 N N . ARG A 1 92 ? -9.600 -15.672 -0.590 1.00 87.62 92 ARG A N 1
ATOM 711 C CA . ARG A 1 92 ? -9.449 -15.799 0.884 1.00 87.62 92 ARG A CA 1
ATOM 712 C C . ARG A 1 92 ? -8.406 -16.826 1.344 1.00 87.62 92 ARG A C 1
ATOM 714 O O . ARG A 1 92 ? -8.059 -16.879 2.519 1.00 87.62 92 ARG A O 1
ATOM 721 N N . THR A 1 93 ? -7.883 -17.627 0.418 1.00 88.62 93 THR A N 1
ATOM 722 C CA . THR A 1 93 ? -6.818 -18.617 0.655 1.00 88.62 93 THR A CA 1
ATOM 723 C C . THR A 1 93 ? -5.473 -17.965 0.987 1.00 88.62 93 THR A C 1
ATOM 725 O O . THR A 1 93 ? -5.325 -16.752 0.893 1.00 88.62 93 THR A O 1
ATOM 728 N N . GLN A 1 94 ? -4.460 -18.739 1.369 1.00 90.75 94 GLN A N 1
ATOM 729 C CA . GLN A 1 94 ? -3.118 -18.181 1.528 1.00 90.75 94 GLN A CA 1
ATOM 730 C C . GLN A 1 94 ? -2.579 -17.674 0.182 1.00 90.75 94 GLN A C 1
ATOM 732 O O . GLN A 1 94 ? -2.654 -18.373 -0.835 1.00 90.75 94 GLN A O 1
ATOM 737 N N . ARG A 1 95 ? -2.035 -16.456 0.184 1.00 92.56 95 ARG A N 1
ATOM 738 C CA . ARG A 1 95 ? -1.461 -15.791 -0.990 1.00 92.56 95 ARG A CA 1
ATOM 739 C C . ARG A 1 95 ? -0.148 -15.121 -0.641 1.00 92.56 95 ARG A C 1
ATOM 741 O O . ARG A 1 95 ? 0.100 -14.778 0.512 1.00 92.56 95 ARG A O 1
ATOM 748 N N . THR A 1 96 ? 0.698 -14.908 -1.637 1.00 94.75 96 THR A N 1
ATOM 749 C CA . THR A 1 96 ? 1.925 -14.124 -1.470 1.00 94.75 96 THR A CA 1
ATOM 750 C C . THR A 1 96 ? 1.975 -13.011 -2.503 1.00 94.75 96 THR A C 1
ATOM 752 O O . THR A 1 96 ? 1.856 -13.284 -3.695 1.00 94.75 96 THR A O 1
ATOM 755 N N . LEU A 1 97 ? 2.169 -11.781 -2.034 1.00 95.44 97 LEU A N 1
ATOM 756 C CA . LEU A 1 97 ? 2.446 -10.601 -2.840 1.00 95.44 97 LEU A CA 1
ATOM 757 C C . LEU A 1 97 ? 3.926 -10.257 -2.701 1.00 95.44 97 LEU A C 1
ATOM 759 O O . LEU A 1 97 ? 4.388 -9.900 -1.616 1.00 95.44 97 LEU A O 1
ATOM 763 N N . ARG A 1 98 ? 4.676 -10.363 -3.793 1.00 95.00 98 ARG A N 1
ATOM 764 C CA . ARG A 1 98 ? 6.051 -9.876 -3.862 1.00 95.00 98 ARG A CA 1
ATOM 765 C C . ARG A 1 98 ? 6.048 -8.491 -4.495 1.00 95.00 98 ARG A C 1
ATOM 767 O O . ARG A 1 98 ? 5.657 -8.336 -5.644 1.00 95.00 98 ARG A O 1
ATOM 774 N N . ILE A 1 99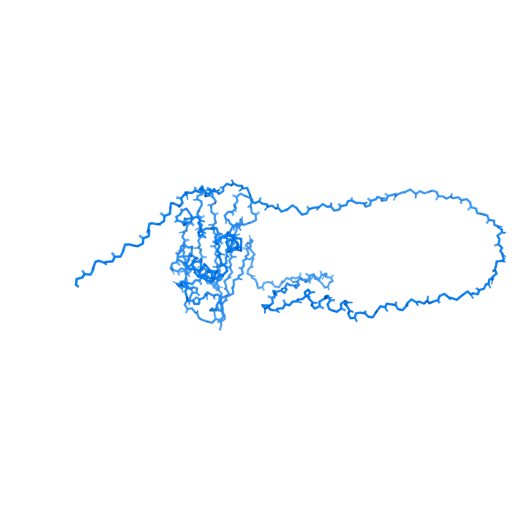 ? 6.509 -7.498 -3.756 1.00 94.69 99 ILE A N 1
ATOM 775 C CA . ILE A 1 99 ? 6.608 -6.115 -4.211 1.00 94.69 99 ILE A CA 1
ATOM 776 C C . ILE A 1 99 ? 8.033 -5.888 -4.687 1.00 94.69 99 ILE A C 1
ATOM 778 O O . ILE A 1 99 ? 8.976 -6.089 -3.925 1.00 94.69 99 ILE A O 1
ATOM 782 N N . GLN A 1 100 ? 8.183 -5.511 -5.949 1.00 93.50 100 GLN A N 1
ATOM 783 C CA . GLN A 1 100 ? 9.467 -5.218 -6.569 1.00 93.50 100 GLN A CA 1
ATOM 784 C C . GLN A 1 100 ? 9.572 -3.711 -6.754 1.00 93.50 100 GLN A C 1
ATOM 786 O O . GLN A 1 100 ? 8.768 -3.117 -7.470 1.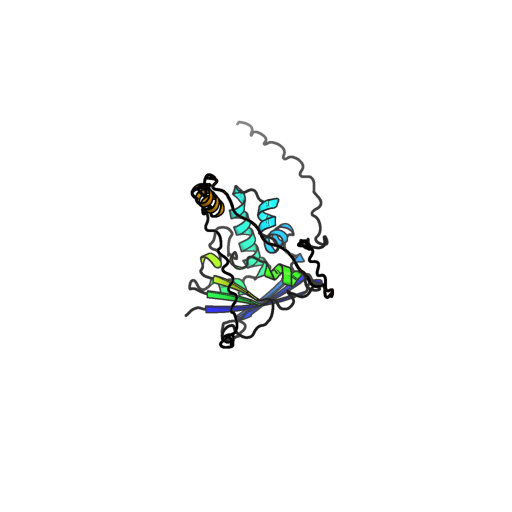00 93.50 100 GLN A O 1
ATOM 791 N N . LEU A 1 101 ? 10.564 -3.112 -6.107 1.00 90.12 101 LEU A N 1
ATOM 792 C CA . LEU A 1 101 ? 10.814 -1.674 -6.136 1.00 90.12 101 LEU A CA 1
ATOM 793 C C . LEU A 1 101 ? 12.217 -1.411 -6.692 1.00 90.12 101 LEU A C 1
ATOM 795 O O . LEU A 1 101 ? 13.142 -1.167 -5.910 1.00 90.12 101 LEU A O 1
ATOM 799 N N . PRO A 1 102 ? 12.409 -1.497 -8.022 1.00 84.38 102 PRO A N 1
ATOM 800 C CA . PRO A 1 102 ? 13.646 -1.038 -8.639 1.00 84.38 102 PRO A CA 1
ATOM 801 C C . PRO A 1 102 ? 13.911 0.423 -8.252 1.00 84.38 102 PRO A C 1
ATOM 803 O O . PRO A 1 102 ? 12.998 1.245 -8.199 1.00 84.38 102 PRO A O 1
ATOM 806 N N . GLY A 1 103 ? 15.166 0.734 -7.937 1.00 80.69 103 GLY A N 1
ATOM 807 C CA . GLY A 1 103 ? 15.583 2.078 -7.542 1.00 80.69 103 GLY A CA 1
ATOM 808 C C . GLY A 1 103 ? 15.349 2.438 -6.074 1.00 80.69 103 GLY A C 1
ATOM 809 O O . GLY A 1 103 ? 15.724 3.525 -5.652 1.00 80.69 103 GLY A O 1
ATOM 810 N N . ALA A 1 104 ? 14.818 1.540 -5.235 1.00 80.50 104 ALA A N 1
ATOM 811 C CA . ALA A 1 104 ? 14.669 1.826 -3.802 1.00 80.50 104 ALA A CA 1
ATOM 812 C C . ALA A 1 104 ? 16.007 1.980 -3.046 1.00 80.50 104 ALA A C 1
ATOM 814 O O . ALA A 1 104 ? 16.032 2.555 -1.958 1.00 80.50 104 ALA A O 1
ATOM 815 N N . ALA A 1 105 ? 17.110 1.472 -3.606 1.00 77.81 105 ALA A N 1
ATOM 816 C CA . ALA A 1 105 ? 18.465 1.673 -3.087 1.00 77.81 105 ALA A CA 1
ATOM 817 C C . ALA A 1 105 ? 19.162 2.926 -3.661 1.00 77.81 105 ALA A C 1
ATOM 819 O O . ALA A 1 105 ? 20.220 3.320 -3.166 1.00 77.81 105 ALA A O 1
ATOM 820 N N . GLU A 1 106 ? 18.588 3.548 -4.693 1.00 80.94 106 GLU A N 1
ATOM 821 C CA . GLU A 1 106 ? 19.150 4.726 -5.354 1.00 80.94 106 GLU A CA 1
ATOM 822 C C . GLU A 1 106 ? 18.878 5.980 -4.518 1.00 80.94 106 GLU A C 1
ATOM 824 O O . GLU A 1 106 ? 17.790 6.174 -3.969 1.00 80.94 106 GLU A O 1
ATOM 829 N N . ARG A 1 107 ? 19.874 6.863 -4.408 1.00 80.38 107 ARG A N 1
ATOM 830 C CA . ARG A 1 107 ? 19.744 8.083 -3.593 1.00 80.38 107 ARG A CA 1
ATOM 831 C C . ARG A 1 107 ? 18.846 9.117 -4.262 1.00 80.38 107 ARG A C 1
ATOM 833 O O . ARG A 1 107 ? 18.237 9.936 -3.578 1.00 80.38 107 ARG A O 1
ATOM 840 N N . GLU A 1 108 ? 18.777 9.071 -5.584 1.00 83.50 108 GLU A N 1
ATOM 841 C CA . GLU A 1 108 ? 18.015 9.965 -6.444 1.00 83.50 108 GLU A CA 1
ATOM 842 C C . GLU A 1 108 ? 16.507 9.667 -6.402 1.00 83.50 108 GLU A C 1
ATOM 844 O O . GLU A 1 108 ? 15.708 10.527 -6.778 1.00 83.50 108 GLU A O 1
ATOM 849 N N . ASN A 1 109 ? 16.106 8.494 -5.888 1.00 85.94 109 ASN A N 1
ATOM 850 C CA . ASN A 1 109 ? 14.713 8.057 -5.823 1.00 85.94 109 ASN A CA 1
ATOM 851 C C . ASN A 1 109 ? 14.226 7.781 -4.383 1.00 85.94 109 ASN A C 1
ATOM 853 O O . ASN A 1 109 ? 13.895 6.648 -4.015 1.00 85.94 109 ASN A O 1
ATOM 857 N N . PRO A 1 110 ? 14.111 8.820 -3.535 1.00 90.00 110 PRO A N 1
ATOM 858 C CA . PRO A 1 110 ? 13.618 8.657 -2.168 1.00 90.00 110 PRO A CA 1
ATOM 859 C C . PRO A 1 110 ? 12.146 8.216 -2.104 1.00 90.00 110 PRO A C 1
ATOM 861 O O . PRO A 1 110 ? 11.717 7.709 -1.066 1.00 90.00 110 PRO A O 1
ATOM 864 N N . LEU A 1 111 ? 11.370 8.373 -3.188 1.00 93.38 111 LEU A N 1
ATOM 865 C CA . LEU A 1 111 ? 9.997 7.867 -3.265 1.00 93.38 111 LEU A CA 1
ATOM 866 C C . LEU A 1 111 ? 9.969 6.336 -3.300 1.00 93.38 111 LEU A C 1
ATOM 868 O O . LEU A 1 111 ? 9.211 5.737 -2.541 1.00 93.38 111 LEU A O 1
ATOM 872 N N . ALA A 1 112 ? 10.826 5.693 -4.097 1.00 92.19 112 ALA A N 1
ATOM 873 C CA . ALA A 1 112 ? 10.938 4.234 -4.110 1.00 92.19 112 ALA A CA 1
ATOM 874 C C . ALA A 1 112 ? 11.313 3.681 -2.719 1.00 92.19 112 ALA A C 1
ATOM 876 O O . ALA A 1 112 ? 10.702 2.725 -2.237 1.00 92.19 112 ALA A O 1
ATOM 877 N N . ALA A 1 113 ? 12.241 4.340 -2.016 1.00 90.69 113 ALA A N 1
ATOM 878 C CA . ALA A 1 113 ? 12.601 3.992 -0.638 1.00 90.69 113 ALA A CA 1
ATOM 879 C C . ALA A 1 113 ? 11.453 4.219 0.371 1.00 90.69 113 ALA A C 1
ATOM 881 O O . ALA A 1 113 ? 11.345 3.520 1.382 1.00 90.69 113 ALA A O 1
ATOM 882 N N . ALA A 1 114 ? 10.586 5.206 0.134 1.00 92.75 114 ALA A N 1
ATOM 883 C CA . ALA A 1 114 ? 9.389 5.426 0.941 1.00 92.75 114 ALA A CA 1
ATOM 884 C C . ALA A 1 114 ? 8.329 4.341 0.691 1.00 92.75 114 ALA A C 1
ATOM 886 O O . ALA A 1 114 ? 7.803 3.774 1.645 1.00 92.75 114 ALA A O 1
ATOM 887 N N . LEU A 1 115 ? 8.098 3.977 -0.572 1.00 95.38 115 LEU A N 1
ATOM 888 C CA . LEU A 1 115 ? 7.165 2.919 -0.973 1.00 95.38 115 LEU A CA 1
ATOM 889 C C . LEU A 1 115 ? 7.578 1.532 -0.460 1.00 95.38 115 LEU A C 1
ATOM 891 O O . LEU A 1 115 ? 6.720 0.717 -0.126 1.00 95.38 115 LEU A O 1
ATOM 895 N N . ALA A 1 116 ? 8.877 1.280 -0.296 1.00 91.75 116 ALA A N 1
ATOM 896 C CA . ALA A 1 116 ? 9.379 0.061 0.340 1.00 91.75 116 ALA A CA 1
ATOM 897 C C . ALA A 1 116 ? 8.961 -0.098 1.813 1.00 91.75 116 ALA A C 1
ATOM 899 O O . ALA A 1 116 ? 8.960 -1.212 2.334 1.00 91.75 116 ALA A O 1
ATOM 900 N N . ARG A 1 117 ? 8.613 1.005 2.488 1.00 91.38 117 ARG A N 1
ATOM 901 C CA . ARG A 1 117 ? 8.213 1.034 3.904 1.00 91.38 117 ARG A CA 1
ATOM 902 C C . ARG A 1 117 ? 6.701 1.060 4.108 1.00 91.38 117 ARG A C 1
ATOM 904 O O . ARG A 1 117 ? 6.261 0.963 5.252 1.00 91.38 117 ARG A O 1
ATOM 911 N N . VAL A 1 118 ? 5.924 1.195 3.032 1.00 95.75 118 VAL A N 1
ATOM 912 C CA . VAL A 1 118 ? 4.462 1.208 3.116 1.00 95.75 118 VAL A CA 1
ATOM 913 C C . VAL A 1 118 ? 3.977 -0.122 3.708 1.00 95.75 118 VAL A C 1
ATOM 915 O O . VAL A 1 118 ? 4.431 -1.184 3.277 1.00 95.75 118 VAL A O 1
ATOM 918 N N . PRO A 1 119 ? 3.059 -0.095 4.687 1.00 95.62 119 PRO A N 1
ATOM 919 C CA . PRO A 1 119 ? 2.503 -1.293 5.309 1.00 95.62 119 PRO A CA 1
ATOM 920 C C . PRO A 1 119 ? 1.385 -1.875 4.431 1.00 95.62 119 PRO A C 1
ATOM 922 O O . PRO A 1 119 ? 0.203 -1.833 4.777 1.00 95.62 119 PRO A O 1
ATOM 925 N N . TRP A 1 120 ? 1.756 -2.364 3.246 1.00 97.12 120 TRP A N 1
ATOM 926 C CA . TRP A 1 120 ? 0.847 -2.835 2.192 1.00 97.12 120 TRP A CA 1
ATOM 927 C C . TRP A 1 120 ? -0.199 -3.842 2.679 1.00 97.12 120 TRP A C 1
ATOM 929 O O . TRP A 1 120 ? -1.327 -3.880 2.193 1.00 97.12 120 TRP A O 1
ATOM 939 N N . GLU A 1 121 ? 0.164 -4.657 3.663 1.00 96.38 121 GLU A N 1
ATOM 940 C CA . GLU A 1 121 ? -0.682 -5.676 4.261 1.00 96.38 121 GLU A CA 1
ATOM 941 C C . GLU A 1 121 ? -1.886 -5.109 5.031 1.00 96.38 121 GLU A C 1
ATOM 943 O O . GLU A 1 121 ? -2.846 -5.841 5.268 1.00 96.38 121 GLU A O 1
ATOM 948 N N . LEU A 1 122 ? -1.869 -3.818 5.391 1.00 97.50 122 LEU A N 1
ATOM 949 C CA . LEU A 1 122 ? -2.979 -3.138 6.065 1.00 97.50 122 LEU A CA 1
ATOM 950 C C . LEU A 1 122 ? -4.122 -2.745 5.130 1.00 97.50 122 LEU A C 1
ATOM 952 O O . LEU A 1 122 ? -5.182 -2.364 5.643 1.00 97.50 122 LEU A O 1
ATOM 956 N N . ALA A 1 123 ? -3.919 -2.829 3.810 1.00 98.00 123 ALA A N 1
ATOM 957 C CA . ALA A 1 123 ? -4.915 -2.426 2.828 1.00 98.00 123 ALA A CA 1
ATOM 958 C C . ALA A 1 123 ? -6.255 -3.134 3.071 1.00 98.00 123 ALA A C 1
ATOM 960 O O . ALA A 1 123 ? -6.293 -4.337 3.354 1.00 98.00 123 ALA A O 1
ATOM 961 N N . ARG A 1 124 ? -7.351 -2.377 3.005 1.00 98.06 124 ARG A N 1
ATOM 962 C CA . ARG A 1 124 ? -8.709 -2.843 3.320 1.00 98.06 124 ARG A CA 1
ATOM 963 C C . ARG A 1 124 ? -9.753 -1.962 2.630 1.00 98.06 124 ARG A C 1
ATOM 965 O O . ARG A 1 124 ? -9.466 -0.790 2.417 1.00 98.06 124 ARG A O 1
ATOM 972 N N . PRO A 1 125 ? -10.967 -2.470 2.350 1.00 97.31 125 PRO A N 1
ATOM 973 C CA . PRO A 1 125 ? -11.989 -1.696 1.641 1.00 97.31 125 PRO A CA 1
ATOM 974 C C . PRO A 1 125 ? -12.670 -0.640 2.525 1.00 97.31 125 PRO A C 1
ATOM 976 O O . PRO A 1 125 ? -13.280 0.289 2.026 1.00 97.31 125 PRO A O 1
ATOM 979 N N . GLN A 1 126 ? -12.623 -0.802 3.849 1.00 97.25 126 GLN A N 1
ATOM 980 C CA . GLN A 1 126 ? -13.197 0.141 4.811 1.00 97.25 126 GLN A CA 1
ATOM 981 C C . GLN A 1 126 ? -12.456 0.030 6.147 1.00 97.25 126 GLN A C 1
ATOM 983 O O . GLN A 1 126 ? -11.948 -1.044 6.486 1.00 97.25 126 GLN A O 1
ATOM 988 N N . ALA A 1 127 ? -12.441 1.100 6.945 1.00 95.56 127 ALA A N 1
ATOM 989 C CA . ALA A 1 127 ? -11.616 1.189 8.155 1.00 95.56 127 ALA A CA 1
ATOM 990 C C . ALA A 1 127 ? -11.880 0.059 9.173 1.00 95.56 127 ALA A C 1
ATOM 992 O O . ALA A 1 127 ? -10.958 -0.419 9.833 1.00 95.56 127 ALA A O 1
ATOM 993 N N . ALA A 1 128 ? -13.129 -0.405 9.270 1.00 95.00 128 ALA A N 1
ATOM 994 C CA . ALA A 1 128 ? -13.535 -1.471 10.187 1.00 95.00 128 ALA A CA 1
ATOM 995 C C . ALA A 1 128 ? -13.417 -2.896 9.608 1.00 95.00 128 ALA A C 1
ATOM 997 O O . ALA A 1 128 ? -13.599 -3.859 10.352 1.00 95.00 128 ALA A O 1
ATOM 998 N N . ALA A 1 129 ? -13.156 -3.054 8.305 1.00 95.75 129 ALA A N 1
ATOM 999 C CA . ALA A 1 129 ? -13.034 -4.370 7.680 1.00 95.75 129 ALA A CA 1
ATOM 1000 C C . ALA A 1 129 ? -11.687 -5.032 7.986 1.00 95.75 129 ALA A C 1
ATOM 1002 O O . ALA A 1 129 ? -10.732 -4.384 8.421 1.00 95.75 129 ALA A O 1
ATOM 1003 N N . GLU A 1 130 ? -11.625 -6.335 7.709 1.00 96.75 130 GLU A N 1
ATOM 1004 C CA . GLU A 1 130 ? -10.372 -7.082 7.659 1.00 96.75 130 GLU A CA 1
ATOM 1005 C C . GLU A 1 130 ? -9.394 -6.441 6.665 1.00 96.75 130 GLU A C 1
ATOM 1007 O O . GLU A 1 130 ? -9.777 -5.897 5.631 1.00 96.75 130 GLU A O 1
ATOM 1012 N N . SER A 1 131 ? -8.115 -6.543 6.973 1.00 97.38 131 SER A N 1
ATOM 1013 C CA . SER A 1 131 ? -7.003 -6.211 6.091 1.00 97.38 131 SER A CA 1
ATOM 1014 C C . SER A 1 131 ? -6.609 -7.372 5.189 1.00 97.38 131 SER A C 1
ATOM 1016 O O . SER A 1 131 ? -6.971 -8.527 5.427 1.00 97.38 131 SER A O 1
ATOM 1018 N N . LEU A 1 132 ? -5.798 -7.087 4.169 1.00 96.75 132 LEU A N 1
ATOM 1019 C CA . LEU A 1 132 ? -5.168 -8.123 3.355 1.00 96.75 132 LEU A CA 1
ATOM 1020 C C . LEU A 1 132 ? -4.362 -9.119 4.212 1.00 96.75 132 LEU A C 1
ATOM 1022 O O . LEU A 1 132 ? -4.441 -10.323 3.955 1.00 96.75 132 LEU A O 1
ATOM 1026 N N . ALA A 1 133 ? -3.664 -8.653 5.256 1.00 95.25 133 ALA A N 1
ATOM 1027 C CA . ALA A 1 133 ? -2.972 -9.511 6.225 1.00 95.25 133 ALA A CA 1
ATOM 1028 C C . ALA A 1 133 ? -3.927 -10.502 6.905 1.00 95.25 133 ALA A C 1
ATOM 1030 O O . ALA A 1 133 ? -3.690 -11.711 6.908 1.00 95.25 133 ALA A O 1
ATOM 1031 N N . GLU A 1 134 ? -5.037 -9.991 7.444 1.00 95.62 134 GLU A N 1
ATOM 1032 C CA . GLU A 1 134 ? -6.069 -10.786 8.123 1.00 95.62 134 GLU A CA 1
ATOM 1033 C C . GLU A 1 134 ? -6.762 -11.765 7.156 1.00 95.62 134 GLU A C 1
ATOM 1035 O O . GLU A 1 134 ? -7.268 -12.804 7.573 1.00 95.62 134 GLU A O 1
ATOM 1040 N N . ARG A 1 135 ? -6.693 -11.497 5.845 1.00 94.69 135 ARG A N 1
ATOM 1041 C CA . ARG A 1 135 ? -7.191 -12.368 4.768 1.00 94.69 135 ARG A CA 1
ATOM 1042 C C . ARG A 1 135 ? -6.132 -13.277 4.152 1.00 94.69 135 ARG A C 1
ATOM 1044 O O . ARG A 1 135 ? -6.327 -13.778 3.042 1.00 94.69 135 ARG A O 1
ATOM 1051 N N . ASN A 1 136 ? -5.045 -13.536 4.875 1.00 93.88 136 ASN A N 1
ATOM 1052 C CA . ASN A 1 136 ? -3.974 -14.460 4.500 1.00 93.88 136 ASN A CA 1
ATOM 1053 C C . ASN A 1 136 ? -3.116 -14.011 3.301 1.00 93.88 136 ASN A C 1
ATOM 1055 O O . ASN A 1 136 ? -2.551 -14.861 2.601 1.00 93.88 136 ASN A O 1
ATOM 1059 N N . LEU A 1 137 ? -2.991 -12.701 3.053 1.00 94.69 137 LEU A N 1
ATOM 1060 C CA . LEU A 1 137 ? -1.975 -12.175 2.141 1.00 94.69 137 LEU A CA 1
ATOM 1061 C C . LEU A 1 137 ? -0.655 -11.963 2.888 1.00 94.69 137 LEU A C 1
ATOM 1063 O O . LEU A 1 137 ? -0.574 -11.188 3.837 1.00 94.69 137 LEU A O 1
ATOM 1067 N N . LEU A 1 138 ? 0.399 -12.622 2.417 1.00 94.31 138 LEU A N 1
ATOM 1068 C CA . LEU A 1 138 ? 1.762 -12.406 2.890 1.00 94.31 138 LEU A CA 1
ATOM 1069 C C . LEU A 1 138 ? 2.488 -11.450 1.946 1.00 94.31 138 LEU A C 1
ATOM 1071 O O . LEU A 1 138 ? 2.609 -11.742 0.756 1.00 94.31 138 LEU A O 1
ATOM 1075 N N . VAL A 1 139 ? 3.003 -10.343 2.473 1.00 93.94 139 VAL A N 1
ATOM 1076 C CA . VAL A 1 139 ? 3.752 -9.348 1.696 1.00 93.94 139 VAL A CA 1
ATOM 1077 C C . VAL A 1 139 ? 5.253 -9.586 1.840 1.00 93.94 139 VAL A C 1
ATOM 1079 O O . VAL A 1 139 ? 5.758 -9.844 2.932 1.00 93.94 139 VAL A O 1
ATOM 1082 N N . ARG A 1 140 ? 5.982 -9.504 0.725 1.00 93.12 140 ARG A N 1
ATOM 1083 C CA . ARG A 1 140 ? 7.449 -9.536 0.684 1.00 93.12 140 ARG A CA 1
ATOM 1084 C C . ARG A 1 140 ? 7.960 -8.405 -0.193 1.00 93.12 140 ARG A C 1
ATOM 1086 O O . ARG A 1 140 ? 7.659 -8.380 -1.379 1.00 93.12 140 ARG A O 1
ATOM 1093 N N . VAL A 1 141 ? 8.757 -7.510 0.374 1.00 89.38 141 VAL A N 1
ATOM 1094 C CA . VAL A 1 141 ? 9.351 -6.384 -0.356 1.00 89.38 141 VAL A CA 1
ATOM 1095 C C . VAL A 1 141 ? 10.757 -6.756 -0.822 1.00 89.38 141 VAL A C 1
ATOM 1097 O O . VAL A 1 141 ? 11.560 -7.258 -0.035 1.00 89.38 141 VAL A O 1
ATOM 1100 N N . VAL A 1 142 ? 11.051 -6.527 -2.100 1.00 86.88 142 VAL A N 1
ATOM 1101 C CA . VAL A 1 142 ? 12.343 -6.803 -2.733 1.00 86.88 142 VAL A CA 1
ATOM 1102 C C . VAL A 1 142 ? 12.815 -5.544 -3.469 1.00 86.88 142 VAL A C 1
ATOM 1104 O O . VAL A 1 142 ? 12.081 -4.972 -4.272 1.00 86.88 142 VAL A O 1
ATOM 1107 N N . HIS A 1 143 ? 14.042 -5.109 -3.172 1.00 76.69 143 HIS A N 1
ATOM 1108 C CA . HIS A 1 143 ? 14.613 -3.833 -3.634 1.00 76.69 143 HIS A CA 1
ATOM 1109 C C . HIS A 1 143 ? 15.404 -3.958 -4.949 1.00 76.69 143 HIS A C 1
ATOM 1111 O O . HIS A 1 143 ? 15.678 -2.962 -5.608 1.00 76.69 143 HIS A O 1
ATOM 1117 N N . GLU A 1 144 ? 15.749 -5.182 -5.351 1.00 63.75 144 GLU A N 1
ATOM 1118 C CA . GLU A 1 144 ? 16.401 -5.492 -6.624 1.00 63.75 144 GLU A CA 1
ATOM 1119 C C . GLU A 1 144 ? 15.580 -6.551 -7.356 1.00 63.75 144 GLU A C 1
ATOM 1121 O O . GLU A 1 144 ? 15.016 -7.455 -6.733 1.00 63.75 144 GLU A O 1
ATOM 1126 N N . ARG A 1 145 ? 15.500 -6.461 -8.687 1.00 52.81 145 ARG A N 1
ATOM 1127 C CA . ARG A 1 145 ? 14.854 -7.487 -9.510 1.00 52.81 145 ARG A CA 1
ATOM 1128 C C . ARG A 1 145 ? 15.725 -8.743 -9.502 1.00 52.81 145 ARG A C 1
ATOM 1130 O O . ARG A 1 145 ? 16.496 -8.973 -10.423 1.00 52.81 145 ARG A O 1
ATOM 1137 N N . GLN A 1 146 ? 15.620 -9.537 -8.444 1.00 51.56 146 GLN A N 1
ATOM 1138 C CA . GLN A 1 146 ? 16.164 -10.884 -8.432 1.00 51.56 146 GLN A CA 1
ATOM 1139 C C . GLN A 1 146 ? 15.217 -11.813 -9.189 1.00 51.56 146 GLN A C 1
ATOM 1141 O O . GLN A 1 146 ? 13.984 -11.697 -9.091 1.00 51.56 146 GLN A O 1
ATOM 1146 N N . ASP A 1 147 ? 15.827 -12.733 -9.934 1.00 45.56 147 ASP A N 1
ATOM 1147 C CA . ASP A 1 147 ? 15.188 -13.888 -10.552 1.00 45.56 147 ASP A CA 1
ATOM 1148 C C . ASP A 1 147 ? 14.167 -14.545 -9.604 1.00 45.56 147 ASP A C 1
ATOM 1150 O O . ASP A 1 147 ? 14.241 -14.387 -8.376 1.00 45.56 147 ASP A O 1
ATOM 1154 N N . PRO A 1 148 ? 13.137 -15.227 -10.140 1.00 48.56 148 PRO A N 1
ATOM 1155 C CA . PRO A 1 148 ? 12.110 -15.859 -9.319 1.00 48.56 148 PRO A CA 1
ATOM 1156 C C . PRO A 1 148 ? 12.744 -16.643 -8.164 1.00 48.56 148 PRO A C 1
ATOM 1158 O O . PRO A 1 148 ? 13.722 -17.355 -8.357 1.00 48.56 148 PRO A O 1
ATOM 1161 N N . ALA A 1 149 ? 12.171 -16.491 -6.962 1.00 51.03 149 ALA A N 1
ATOM 1162 C CA . ALA A 1 149 ? 12.605 -17.089 -5.687 1.00 51.03 149 ALA A CA 1
ATOM 1163 C C . ALA A 1 149 ? 12.588 -18.640 -5.636 1.00 51.03 149 ALA A C 1
ATOM 1165 O O . ALA A 1 149 ? 12.255 -19.232 -4.612 1.00 51.03 149 ALA A O 1
ATOM 1166 N N . SER A 1 150 ? 12.857 -19.296 -6.757 1.00 53.84 150 SER A N 1
ATOM 1167 C CA . SER A 1 150 ? 12.881 -20.733 -6.981 1.00 53.84 150 SER A CA 1
ATOM 1168 C C . SER A 1 150 ? 14.280 -21.276 -7.232 1.00 53.84 150 SER A C 1
ATOM 1170 O O . SER A 1 150 ? 14.414 -22.492 -7.269 1.00 53.84 150 SER A O 1
ATOM 1172 N N . THR A 1 151 ? 15.303 -20.439 -7.411 1.00 49.31 151 THR A N 1
ATOM 1173 C CA . THR A 1 151 ? 16.677 -20.931 -7.552 1.00 49.31 151 THR A CA 1
ATOM 1174 C C . THR A 1 151 ? 17.250 -21.158 -6.154 1.00 49.31 151 THR A C 1
ATOM 1176 O O . THR A 1 151 ? 17.396 -20.188 -5.403 1.00 49.31 151 THR A O 1
ATOM 1179 N N . PRO A 1 152 ? 17.520 -22.412 -5.744 1.00 59.34 152 PRO A N 1
ATOM 1180 C CA . PRO A 1 152 ? 18.259 -22.671 -4.519 1.00 59.34 152 PRO A CA 1
ATOM 1181 C C . PRO A 1 152 ? 19.581 -21.911 -4.590 1.00 59.34 152 PRO A C 1
ATOM 1183 O O . PRO A 1 152 ? 20.241 -21.904 -5.627 1.00 59.34 152 PRO A O 1
ATOM 1186 N N . MET A 1 153 ? 19.941 -21.232 -3.507 1.00 62.94 153 MET A N 1
ATOM 1187 C CA . MET A 1 153 ? 21.263 -20.633 -3.397 1.00 62.94 153 MET A CA 1
ATOM 1188 C C . MET A 1 153 ? 22.273 -21.779 -3.326 1.00 62.94 153 MET A C 1
ATOM 1190 O O . MET A 1 153 ? 22.219 -22.570 -2.382 1.00 62.94 153 MET A O 1
ATOM 1194 N N . ASP A 1 154 ? 23.140 -21.889 -4.332 1.00 65.94 154 ASP A N 1
ATOM 1195 C CA . ASP A 1 154 ? 24.244 -22.846 -4.321 1.00 65.94 154 ASP A CA 1
ATOM 1196 C C . ASP A 1 154 ? 25.209 -22.446 -3.205 1.00 65.94 154 ASP A C 1
ATOM 1198 O O . ASP A 1 154 ? 25.953 -21.474 -3.321 1.00 65.94 154 ASP A O 1
ATOM 1202 N N . LEU A 1 155 ? 25.153 -23.181 -2.096 1.00 73.25 155 LEU A N 1
ATOM 1203 C CA . LEU A 1 155 ? 26.127 -23.086 -1.019 1.00 73.25 155 LEU A CA 1
ATOM 1204 C C . LEU A 1 155 ? 27.249 -24.074 -1.317 1.00 73.25 155 LEU A C 1
ATOM 1206 O O . LEU A 1 155 ? 26.991 -25.256 -1.567 1.00 73.25 155 LEU A O 1
ATOM 1210 N N . ALA A 1 156 ? 28.496 -23.612 -1.260 1.00 78.81 156 ALA A N 1
ATOM 1211 C CA . ALA A 1 156 ? 29.618 -24.541 -1.292 1.00 78.81 156 ALA A CA 1
ATOM 1212 C C . ALA A 1 156 ? 29.569 -25.456 -0.045 1.00 78.81 156 ALA A C 1
ATOM 1214 O O . ALA A 1 156 ? 29.105 -25.013 1.010 1.00 78.81 156 ALA A O 1
ATOM 1215 N N . PRO A 1 157 ? 30.070 -26.706 -0.117 1.00 77.69 157 PRO A N 1
ATOM 1216 C CA . PRO A 1 157 ? 29.999 -27.672 0.988 1.00 77.69 157 PRO A CA 1
ATOM 1217 C C . PRO A 1 157 ? 30.530 -27.153 2.335 1.00 77.69 157 PRO A C 1
ATOM 1219 O O . PRO A 1 157 ? 30.056 -27.582 3.383 1.00 77.69 157 PRO A O 1
ATOM 1222 N N . ASP A 1 158 ? 31.464 -26.200 2.295 1.00 83.44 158 ASP A N 1
ATOM 1223 C CA . ASP A 1 158 ? 32.138 -25.624 3.462 1.00 83.44 158 ASP A CA 1
ATOM 1224 C C . ASP A 1 158 ? 31.837 -24.123 3.665 1.00 83.44 158 ASP A C 1
ATOM 1226 O O . ASP A 1 158 ? 32.554 -23.430 4.391 1.00 83.44 158 ASP A O 1
ATOM 1230 N N . GLU A 1 159 ? 30.794 -23.581 3.024 1.00 79.25 159 GLU A N 1
ATOM 1231 C CA . GLU A 1 159 ? 30.433 -22.169 3.177 1.00 79.25 159 GLU A CA 1
ATOM 1232 C C . GLU A 1 159 ? 29.679 -21.917 4.500 1.00 79.25 159 GLU A C 1
ATOM 1234 O O . GLU A 1 159 ? 28.602 -22.479 4.730 1.00 79.25 159 GLU A O 1
ATOM 1239 N N . PRO A 1 160 ? 30.197 -21.062 5.407 1.00 68.56 160 PRO A N 1
ATOM 1240 C CA . PRO A 1 160 ? 29.561 -20.820 6.695 1.00 68.56 160 PRO A CA 1
ATOM 1241 C C . PRO A 1 160 ? 28.280 -19.991 6.538 1.00 68.56 160 PRO A C 1
ATOM 1243 O O . PRO A 1 160 ? 28.316 -18.765 6.409 1.00 68.56 160 PRO A O 1
ATOM 1246 N N . LEU A 1 161 ? 27.129 -20.655 6.646 1.00 76.56 161 LEU A N 1
ATOM 1247 C CA . LEU A 1 161 ? 25.824 -20.002 6.640 1.00 76.56 161 LEU A CA 1
ATOM 1248 C C . LEU A 1 161 ? 25.601 -19.200 7.934 1.00 76.56 161 LEU A C 1
ATOM 1250 O O . LEU A 1 161 ? 25.561 -19.750 9.038 1.00 76.56 161 LEU A O 1
ATOM 1254 N N . ARG A 1 162 ? 25.398 -17.885 7.811 1.00 74.25 162 ARG A N 1
ATOM 1255 C CA . ARG A 1 162 ? 25.015 -17.016 8.936 1.00 74.25 162 ARG A CA 1
ATOM 1256 C C . ARG A 1 162 ? 23.512 -16.767 8.914 1.00 74.25 162 ARG A C 1
ATOM 1258 O O . ARG A 1 162 ? 23.024 -15.961 8.130 1.00 74.25 162 ARG A O 1
ATOM 1265 N N . VAL A 1 163 ? 22.783 -17.441 9.800 1.00 70.50 163 VAL A N 1
ATOM 1266 C CA . VAL A 1 163 ? 21.325 -17.293 9.932 1.00 70.50 163 VAL A CA 1
ATOM 1267 C C . VAL A 1 163 ? 20.995 -16.270 11.019 1.00 70.50 163 VAL A C 1
ATOM 1269 O O . VAL A 1 163 ? 21.405 -16.422 12.170 1.00 70.50 163 VAL A O 1
ATOM 1272 N N . LEU A 1 164 ? 20.229 -15.235 10.665 1.00 66.12 164 LEU A N 1
ATOM 1273 C CA . LEU A 1 164 ? 19.670 -14.277 11.619 1.00 66.12 164 LEU A CA 1
ATOM 1274 C C . LEU A 1 164 ? 18.212 -14.642 11.921 1.00 66.12 164 LEU A C 1
ATOM 1276 O O . LEU A 1 164 ? 17.340 -14.493 11.070 1.00 66.12 164 LEU A O 1
ATOM 1280 N N . PHE A 1 165 ? 17.939 -15.070 13.152 1.00 51.69 165 PHE A N 1
ATOM 1281 C CA . PHE A 1 165 ? 16.570 -15.232 13.638 1.00 51.69 165 PHE A CA 1
ATOM 1282 C C . PHE A 1 165 ? 16.064 -13.907 14.209 1.00 51.69 165 PHE A C 1
ATOM 1284 O O . PHE A 1 165 ? 16.563 -13.433 15.232 1.00 51.69 165 PHE A O 1
ATOM 1291 N N . VAL A 1 166 ? 15.062 -13.316 13.559 1.00 62.06 166 VAL A N 1
ATOM 1292 C CA . VAL A 1 166 ? 14.335 -12.155 14.084 1.00 62.06 166 VAL A CA 1
ATOM 1293 C C . VAL A 1 166 ? 13.012 -12.651 14.653 1.00 62.06 166 VAL A C 1
ATOM 1295 O O . VAL A 1 166 ? 12.121 -13.060 13.914 1.00 62.06 166 VAL A O 1
ATOM 1298 N N . PHE A 1 167 ? 12.890 -12.632 15.977 1.00 58.06 167 PHE A N 1
ATOM 1299 C CA . PHE A 1 167 ? 11.635 -12.928 16.659 1.00 58.06 167 PHE A CA 1
ATOM 1300 C C . PHE A 1 167 ? 10.853 -11.627 16.819 1.00 58.06 167 PHE A C 1
ATOM 1302 O O . PHE A 1 167 ? 11.312 -10.713 17.504 1.00 58.06 167 PHE A O 1
ATOM 1309 N N . ALA A 1 168 ? 9.680 -11.540 16.194 1.00 49.91 168 ALA A N 1
ATOM 1310 C CA . ALA A 1 168 ? 8.711 -10.517 16.553 1.00 49.91 168 ALA A CA 1
ATOM 1311 C C . ALA A 1 168 ? 8.190 -10.831 17.965 1.00 49.91 168 ALA A C 1
ATOM 1313 O O . ALA A 1 168 ? 7.747 -11.947 18.241 1.00 49.91 168 ALA A O 1
ATOM 1314 N N . GLU A 1 169 ? 8.307 -9.868 18.873 1.00 56.31 169 GLU A N 1
ATOM 1315 C CA . GLU A 1 169 ? 7.858 -9.990 20.257 1.00 56.31 169 GLU A CA 1
ATOM 1316 C C . GLU A 1 169 ? 6.332 -10.187 20.275 1.00 56.31 169 GLU A C 1
ATOM 1318 O O . GLU A 1 169 ? 5.577 -9.343 19.790 1.00 56.31 169 GLU A O 1
ATOM 1323 N N . ALA A 1 170 ? 5.856 -11.324 20.788 1.00 59.12 170 ALA A N 1
ATOM 1324 C CA . ALA A 1 170 ? 4.423 -11.549 20.952 1.00 59.12 170 ALA A CA 1
ATOM 1325 C C . ALA A 1 170 ? 3.878 -10.570 22.005 1.00 59.12 170 ALA A C 1
ATOM 1327 O O . ALA A 1 170 ? 4.527 -10.345 23.035 1.00 59.12 170 ALA A O 1
ATOM 1328 N N . ARG A 1 171 ? 2.687 -9.997 21.770 1.00 48.19 171 ARG A N 1
ATOM 1329 C CA . ARG A 1 171 ? 2.037 -9.082 22.726 1.00 48.19 171 ARG A CA 1
ATOM 1330 C C . ARG A 1 171 ? 1.957 -9.747 24.106 1.00 48.19 171 ARG A C 1
ATOM 1332 O O . ARG A 1 171 ? 1.370 -10.815 24.238 1.00 48.19 171 ARG A O 1
ATOM 1339 N N . GLY A 1 172 ? 2.559 -9.114 25.115 1.00 60.34 172 GLY A N 1
ATOM 1340 C CA . GLY A 1 172 ? 2.593 -9.601 26.501 1.00 60.34 172 GLY A CA 1
ATOM 1341 C C . GLY A 1 172 ? 3.857 -10.370 26.901 1.00 60.34 172 GLY A C 1
ATOM 1342 O O . GLY A 1 172 ? 4.033 -10.664 28.081 1.00 60.34 172 GLY A O 1
ATOM 1343 N N . SER A 1 173 ? 4.772 -10.663 25.973 1.00 64.50 173 SER A N 1
ATOM 1344 C CA . SER A 1 173 ? 6.075 -11.214 26.353 1.00 64.50 173 SER A CA 1
ATOM 1345 C C . SER A 1 173 ? 6.973 -10.116 26.946 1.00 64.50 173 SER A C 1
ATOM 1347 O O . SER A 1 173 ? 7.117 -9.047 26.368 1.00 64.50 173 SER A O 1
ATOM 1349 N N . GLN A 1 174 ? 7.566 -10.367 28.124 1.00 61.66 174 GLN A N 1
ATOM 1350 C CA . GLN A 1 174 ? 8.610 -9.520 28.727 1.00 61.66 174 GLN A CA 1
ATOM 1351 C C . GLN A 1 174 ? 9.967 -10.254 28.733 1.00 61.66 174 GLN A C 1
ATOM 1353 O O . GLN A 1 174 ? 10.477 -10.645 29.789 1.00 61.66 174 GLN A O 1
ATOM 1358 N N . PRO A 1 175 ? 10.601 -10.463 27.567 1.00 62.97 175 PRO A N 1
ATOM 1359 C CA . PRO A 1 175 ? 11.875 -11.172 27.450 1.00 62.97 175 PRO A CA 1
ATOM 1360 C C . PRO A 1 175 ? 13.015 -10.494 28.225 1.00 62.97 175 PRO A C 1
ATOM 1362 O O . PRO A 1 175 ? 13.907 -11.177 28.732 1.00 62.97 175 PRO A O 1
ATOM 1365 N N . LEU A 1 176 ? 12.989 -9.164 28.380 1.00 63.66 176 LEU A N 1
ATOM 1366 C CA . LEU A 1 176 ? 13.927 -8.454 29.258 1.00 63.66 176 LEU A CA 1
ATOM 1367 C C . LEU A 1 176 ? 13.650 -8.714 30.747 1.00 63.66 176 LEU A C 1
ATOM 1369 O O . LEU A 1 176 ? 14.605 -8.835 31.515 1.00 63.66 176 LEU A O 1
ATOM 1373 N N . GLY A 1 177 ? 12.380 -8.853 31.140 1.00 69.19 177 GLY A N 1
ATOM 1374 C CA . GLY A 1 177 ? 11.974 -9.238 32.495 1.00 69.19 177 GLY A CA 1
ATOM 1375 C C . GLY A 1 177 ? 12.494 -10.629 32.856 1.00 69.19 177 GLY A C 1
ATOM 1376 O O . GLY A 1 177 ? 13.259 -10.768 33.808 1.00 69.19 177 GLY A O 1
ATOM 1377 N N . MET A 1 178 ? 12.235 -11.623 32.001 1.00 68.94 178 MET A N 1
ATOM 1378 C CA . MET A 1 178 ? 12.721 -12.995 32.210 1.00 68.94 178 MET A CA 1
ATOM 1379 C C . MET A 1 178 ? 14.255 -13.101 32.232 1.00 68.94 178 MET A C 1
ATOM 1381 O O . MET A 1 178 ? 14.825 -13.883 32.993 1.00 68.94 178 MET A O 1
ATOM 1385 N N . ARG A 1 179 ? 14.971 -12.300 31.426 1.00 72.12 179 ARG A N 1
ATOM 1386 C CA . ARG A 1 179 ? 16.448 -12.264 31.463 1.00 72.12 179 ARG A CA 1
ATOM 1387 C C . ARG A 1 179 ? 16.991 -11.662 32.761 1.00 72.12 179 ARG A C 1
ATOM 1389 O O . ARG A 1 179 ? 18.043 -12.101 33.226 1.00 72.12 179 ARG A O 1
ATOM 1396 N N . ARG A 1 180 ? 16.308 -10.664 33.331 1.00 74.12 180 ARG A N 1
ATOM 1397 C CA . ARG A 1 180 ? 16.664 -10.069 34.630 1.00 74.12 180 ARG A CA 1
ATOM 1398 C C . ARG A 1 180 ? 16.403 -11.049 35.770 1.00 74.12 180 ARG A C 1
ATOM 1400 O O . ARG A 1 180 ? 17.286 -11.244 36.597 1.00 74.12 180 ARG A O 1
ATOM 1407 N N . GLU A 1 181 ? 15.260 -11.723 35.748 1.00 71.88 181 GLU A N 1
ATOM 1408 C CA . GLU A 1 181 ? 14.879 -12.732 36.740 1.00 71.88 181 GLU A CA 1
ATOM 1409 C C . GLU A 1 181 ? 15.852 -13.919 36.740 1.00 71.88 181 GLU A C 1
ATOM 1411 O O . GLU A 1 181 ? 16.405 -14.284 37.775 1.00 71.88 181 GLU A O 1
ATOM 1416 N N . ARG A 1 182 ? 16.212 -14.434 35.557 1.00 76.12 182 ARG A N 1
ATOM 1417 C CA . ARG A 1 182 ? 17.217 -15.498 35.434 1.00 76.12 182 ARG A CA 1
ATOM 1418 C C . ARG A 1 182 ? 18.606 -15.075 35.919 1.00 76.12 182 ARG A C 1
ATOM 1420 O O . ARG A 1 182 ? 19.340 -15.926 36.404 1.00 76.12 182 ARG A O 1
ATOM 1427 N N . ARG A 1 183 ? 18.992 -13.798 35.787 1.00 72.88 183 ARG A N 1
ATOM 1428 C CA . ARG A 1 183 ? 20.242 -13.284 36.383 1.00 72.88 183 ARG A CA 1
ATOM 1429 C C . ARG A 1 183 ? 20.155 -13.193 37.903 1.00 72.88 183 ARG A C 1
ATOM 1431 O O . ARG A 1 183 ? 21.139 -13.510 38.555 1.00 72.88 183 ARG A O 1
ATOM 1438 N N . ALA A 1 184 ? 19.008 -12.799 38.451 1.00 73.44 184 ALA A N 1
ATOM 1439 C CA . ALA A 1 184 ? 18.791 -12.746 39.896 1.00 73.44 184 ALA A CA 1
ATOM 1440 C C . ALA A 1 184 ? 18.813 -14.142 40.544 1.00 73.44 184 ALA A C 1
ATOM 1442 O O . ALA A 1 184 ? 19.219 -14.282 41.691 1.00 73.44 184 ALA A O 1
ATOM 1443 N N . LEU A 1 185 ? 18.428 -15.175 39.787 1.00 71.00 185 LEU A N 1
ATOM 1444 C CA . LEU A 1 185 ? 18.447 -16.575 40.216 1.00 71.00 185 LEU A CA 1
ATOM 1445 C C . LEU A 1 185 ? 19.788 -17.289 39.967 1.00 71.00 185 LEU A C 1
ATOM 1447 O O . LEU A 1 185 ? 19.901 -18.477 40.272 1.00 71.00 185 LEU A O 1
ATOM 1451 N N . GLN A 1 186 ? 20.807 -16.617 39.412 1.00 74.31 186 GLN A N 1
ATOM 1452 C CA . GLN A 1 186 ? 22.135 -17.228 39.326 1.00 74.31 186 GLN A CA 1
ATOM 1453 C C . GLN A 1 186 ? 22.745 -17.299 40.732 1.00 74.31 186 GLN A C 1
ATOM 1455 O O . GLN A 1 186 ? 22.868 -16.262 41.386 1.00 74.31 186 GLN A O 1
ATOM 1460 N N . PRO A 1 187 ? 23.150 -18.488 41.215 1.00 55.03 187 PRO A N 1
ATOM 1461 C CA . PRO A 1 187 ? 23.839 -18.589 42.490 1.00 55.03 187 PRO A CA 1
ATOM 1462 C C . PRO A 1 187 ? 25.158 -17.816 42.404 1.00 55.03 187 PRO A C 1
ATOM 1464 O O . PRO A 1 187 ? 25.964 -18.058 41.502 1.00 55.03 187 PRO A O 1
ATOM 1467 N N . SER A 1 188 ? 25.374 -16.884 43.338 1.00 56.09 188 SER A N 1
ATOM 1468 C CA . SER A 1 188 ? 26.652 -16.178 43.469 1.00 56.09 188 SER A CA 1
ATOM 1469 C C . SER A 1 188 ? 27.803 -17.187 43.524 1.00 56.09 188 SER A C 1
ATOM 1471 O O . SER A 1 188 ? 27.696 -18.187 44.247 1.00 56.09 188 SER A O 1
ATOM 1473 N N . PRO A 1 189 ? 28.914 -16.946 42.805 1.00 54.41 189 PRO A N 1
ATOM 1474 C CA . PRO A 1 189 ? 30.089 -17.790 42.926 1.00 54.41 189 PRO A CA 1
ATOM 1475 C C . PRO A 1 189 ? 30.558 -17.744 44.382 1.00 54.41 189 PRO A C 1
ATOM 1477 O O . PRO A 1 189 ? 30.822 -16.673 44.929 1.00 54.41 189 PRO A O 1
ATOM 1480 N N . ARG A 1 190 ? 30.615 -18.913 45.029 1.00 46.81 190 ARG A N 1
ATOM 1481 C CA . ARG A 1 190 ? 31.191 -19.049 46.368 1.00 46.81 190 ARG A CA 1
ATOM 1482 C C . ARG A 1 190 ? 32.648 -18.605 46.293 1.00 46.81 190 ARG A C 1
ATOM 1484 O O . ARG A 1 190 ? 33.450 -19.249 45.624 1.00 46.81 190 ARG A O 1
ATOM 1491 N N . THR A 1 191 ? 32.974 -17.513 46.971 1.00 51.31 191 THR A N 1
ATOM 1492 C CA . THR A 1 191 ? 34.349 -17.071 47.196 1.00 51.31 191 THR A CA 1
ATOM 1493 C C . THR A 1 191 ? 35.093 -18.178 47.949 1.00 51.31 191 THR A C 1
ATOM 1495 O O . THR A 1 191 ? 34.672 -18.514 49.059 1.00 51.31 191 THR A O 1
ATOM 1498 N N . PRO A 1 192 ? 36.170 -18.778 47.411 1.00 44.75 192 PRO A N 1
ATOM 1499 C CA . PRO A 1 192 ? 37.015 -19.637 48.221 1.00 44.75 192 PRO A CA 1
ATOM 1500 C C . PRO A 1 192 ? 37.776 -18.754 49.213 1.00 44.75 192 PRO A C 1
ATOM 1502 O O . PRO A 1 192 ? 38.568 -17.888 48.840 1.00 44.75 192 PRO A O 1
ATOM 1505 N N . SER A 1 193 ? 37.479 -18.950 50.493 1.00 39.53 193 SER A N 1
ATOM 1506 C CA . SER A 1 193 ? 38.208 -18.387 51.622 1.00 39.53 193 SER A CA 1
ATOM 1507 C C . SER A 1 193 ? 39.673 -18.817 51.580 1.00 39.53 193 SER A C 1
ATOM 1509 O O . SER A 1 193 ? 39.986 -19.996 51.415 1.00 39.53 193 SER A O 1
ATOM 1511 N N . ALA A 1 194 ? 40.560 -17.838 51.742 1.00 42.69 194 ALA A N 1
ATOM 1512 C CA . ALA A 1 194 ? 41.997 -18.018 51.834 1.00 42.69 194 ALA A CA 1
ATOM 1513 C C . ALA A 1 194 ? 42.381 -19.004 52.950 1.00 42.69 194 ALA A C 1
ATOM 1515 O O . ALA A 1 194 ? 41.881 -18.928 54.071 1.00 42.69 194 ALA A O 1
ATOM 1516 N N . THR A 1 195 ? 43.331 -19.892 52.670 1.00 39.00 195 THR A N 1
ATOM 1517 C CA . THR A 1 195 ? 44.135 -20.544 53.707 1.00 39.00 195 THR A CA 1
ATOM 1518 C C . THR A 1 195 ? 45.575 -20.608 53.222 1.00 39.00 195 THR A C 1
ATOM 1520 O O . THR A 1 195 ? 45.884 -21.174 52.177 1.00 39.00 195 THR A O 1
ATOM 1523 N N . SER A 1 196 ? 46.443 -19.946 53.978 1.00 36.44 196 SER A N 1
ATOM 1524 C CA . SER A 1 196 ? 47.892 -19.919 53.823 1.00 36.44 196 SER A CA 1
ATOM 1525 C C . SER A 1 196 ? 48.513 -21.290 54.090 1.00 36.44 196 SER A C 1
ATOM 1527 O O . SER A 1 196 ? 48.159 -21.912 55.087 1.00 36.44 196 SER A O 1
ATOM 1529 N N . THR A 1 197 ? 49.526 -21.698 53.323 1.00 35.53 197 THR A N 1
ATOM 1530 C CA . THR A 1 197 ? 50.675 -22.474 53.832 1.00 35.53 197 THR A CA 1
ATOM 1531 C C . THR A 1 197 ? 51.908 -22.195 52.962 1.00 35.53 197 THR A C 1
ATOM 1533 O O . THR A 1 197 ? 51.820 -21.949 51.764 1.00 35.53 197 THR A O 1
ATOM 1536 N N . SER A 1 198 ? 53.043 -22.123 53.642 1.00 34.81 198 SER A N 1
ATOM 1537 C CA . SER A 1 198 ? 54.307 -21.457 53.338 1.00 34.81 198 SER A CA 1
ATOM 1538 C C . SER A 1 198 ? 55.386 -22.308 52.647 1.00 34.81 198 SER A C 1
ATOM 1540 O O . SER A 1 198 ? 55.440 -23.503 52.903 1.00 34.81 198 SER A O 1
ATOM 1542 N N . ARG A 1 199 ? 56.350 -21.603 52.011 1.00 31.77 199 ARG A N 1
ATOM 1543 C CA . ARG A 1 199 ? 57.767 -21.962 51.696 1.00 31.77 199 ARG A CA 1
ATOM 1544 C C . ARG A 1 199 ? 57.962 -23.108 50.685 1.00 31.77 199 ARG A C 1
ATOM 1546 O O . ARG A 1 199 ? 57.341 -24.149 50.780 1.00 31.77 199 ARG A O 1
ATOM 1553 N N . THR A 1 200 ? 58.846 -23.004 49.688 1.00 32.66 200 THR A N 1
ATOM 1554 C CA . THR A 1 200 ? 60.284 -22.694 49.814 1.00 32.66 200 THR A CA 1
ATOM 1555 C C . THR A 1 200 ? 60.861 -22.275 48.445 1.00 32.66 200 THR A C 1
ATOM 1557 O O . THR A 1 200 ? 60.614 -22.945 47.450 1.00 32.66 200 THR A O 1
ATOM 1560 N N . SER A 1 201 ? 61.646 -21.196 48.415 1.00 33.66 201 SER A N 1
ATOM 1561 C CA . SER A 1 201 ? 62.694 -20.886 47.412 1.00 33.66 201 SER A CA 1
ATOM 1562 C C . SER A 1 201 ? 64.048 -21.213 48.074 1.00 33.66 201 SER A C 1
ATOM 1564 O O . SER A 1 201 ? 64.068 -21.147 49.308 1.00 33.66 201 SER A O 1
ATOM 1566 N N . PRO A 1 202 ? 65.173 -21.503 47.374 1.00 48.41 202 PRO A N 1
ATOM 1567 C CA . PRO A 1 202 ? 65.676 -20.678 46.257 1.00 48.41 202 PRO A CA 1
ATOM 1568 C C . PRO A 1 202 ? 66.504 -21.402 45.162 1.00 48.41 202 PRO A C 1
ATOM 1570 O O . PRO A 1 202 ? 67.031 -22.482 45.387 1.00 48.41 202 PRO A O 1
ATOM 1573 N N . ALA A 1 203 ? 66.692 -20.752 44.005 1.00 31.95 203 ALA A N 1
ATOM 1574 C CA . ALA A 1 203 ? 67.973 -20.696 43.273 1.00 31.95 203 ALA A CA 1
ATOM 1575 C C . ALA A 1 203 ? 67.846 -19.849 41.985 1.00 31.95 203 ALA A C 1
ATOM 1577 O O . ALA A 1 203 ? 67.071 -20.166 41.090 1.00 31.95 203 ALA A O 1
ATOM 1578 N N . THR A 1 204 ? 68.674 -18.812 41.889 1.00 36.31 204 THR A N 1
ATOM 1579 C CA . THR A 1 204 ? 69.068 -18.036 40.688 1.00 36.31 204 THR A CA 1
ATOM 1580 C C . THR A 1 204 ? 70.582 -17.784 40.891 1.00 36.31 204 THR A C 1
ATOM 1582 O O . THR A 1 204 ? 70.965 -17.748 42.066 1.00 36.31 204 THR A O 1
ATOM 1585 N N . PRO A 1 205 ? 71.471 -17.580 39.885 1.00 51.47 205 PRO A N 1
ATOM 1586 C CA . PRO A 1 205 ? 71.206 -17.050 38.538 1.00 51.47 205 PRO A CA 1
ATOM 1587 C C . PRO A 1 205 ? 72.051 -17.628 37.371 1.00 51.47 205 PRO A C 1
ATOM 1589 O O . PRO A 1 205 ? 73.083 -18.251 37.583 1.00 51.47 205 PRO A O 1
ATOM 1592 N N . ALA A 1 206 ? 71.662 -17.324 36.124 1.00 32.88 206 ALA A N 1
ATOM 1593 C CA . ALA A 1 206 ? 72.525 -16.673 35.116 1.00 32.88 206 ALA A CA 1
ATOM 1594 C C . ALA A 1 206 ? 71.770 -16.450 33.776 1.00 32.88 206 ALA A C 1
ATOM 1596 O O . ALA A 1 206 ? 70.903 -17.255 33.438 1.00 32.88 206 ALA A O 1
ATOM 1597 N N . PRO A 1 207 ? 72.068 -15.367 33.023 1.00 50.59 207 PRO A N 1
ATOM 1598 C CA . PRO A 1 207 ? 71.312 -14.910 31.847 1.00 50.59 207 PRO A CA 1
ATOM 1599 C C . PRO A 1 207 ? 71.884 -15.457 30.518 1.00 50.59 207 PRO A C 1
ATOM 1601 O O . PRO A 1 207 ? 72.964 -16.047 30.512 1.00 50.59 207 PRO A O 1
ATOM 1604 N N . PRO A 1 208 ? 71.209 -15.225 29.372 1.00 38.97 208 PRO A N 1
ATOM 1605 C CA . PRO A 1 208 ? 71.698 -14.148 28.506 1.00 38.97 208 PRO A CA 1
ATOM 1606 C C . PRO A 1 208 ? 70.616 -13.294 27.803 1.00 38.97 208 PRO A C 1
ATOM 1608 O O . PRO A 1 208 ? 69.424 -13.577 27.791 1.00 38.97 208 PRO A O 1
ATOM 1611 N N . THR A 1 209 ? 71.156 -12.207 27.264 1.00 38.44 209 THR A N 1
ATOM 1612 C CA . THR A 1 209 ? 70.723 -10.996 26.546 1.00 38.44 209 THR A CA 1
ATOM 1613 C C . THR A 1 209 ? 69.661 -11.103 25.417 1.00 38.44 209 THR A C 1
ATOM 1615 O O . THR A 1 209 ? 69.321 -12.191 24.960 1.00 38.44 209 THR A O 1
ATOM 1618 N N . PRO A 1 210 ? 69.130 -9.942 24.954 1.00 41.16 210 PRO A N 1
ATOM 1619 C CA . PRO A 1 210 ? 67.864 -9.794 24.240 1.00 41.16 210 PRO A CA 1
ATOM 1620 C C . PRO A 1 210 ? 68.008 -9.811 22.712 1.00 41.16 210 PRO A C 1
ATOM 1622 O O . PRO A 1 210 ? 69.059 -9.483 22.166 1.00 41.16 210 PRO A O 1
ATOM 1625 N N . CYS A 1 211 ? 66.899 -10.057 22.011 1.00 29.36 211 CYS A N 1
ATOM 1626 C CA . CYS A 1 211 ? 66.739 -9.608 20.630 1.00 29.36 211 CYS A CA 1
ATOM 1627 C C . CYS A 1 211 ? 65.396 -8.907 20.423 1.00 29.36 211 CYS A C 1
ATOM 1629 O O . CYS A 1 211 ? 64.316 -9.466 20.601 1.00 29.36 211 CYS A O 1
ATOM 1631 N N . CYS A 1 212 ? 65.524 -7.638 20.048 1.00 27.41 212 CYS A N 1
ATOM 1632 C CA . CYS A 1 212 ? 64.496 -6.731 19.581 1.00 27.41 212 CYS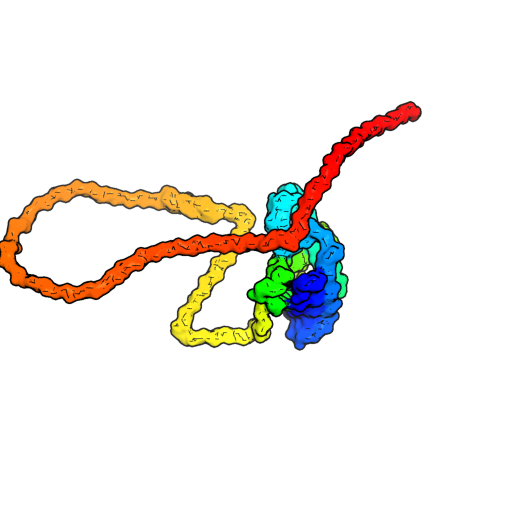 A CA 1
ATOM 1633 C C . CYS A 1 212 ? 63.835 -7.229 18.288 1.00 27.41 212 CYS A C 1
ATOM 1635 O O . CYS A 1 212 ? 64.529 -7.704 17.392 1.00 27.41 212 CYS A O 1
ATOM 1637 N N . LYS A 1 213 ? 62.530 -6.974 18.148 1.00 32.00 213 LYS A N 1
ATOM 1638 C CA . LYS A 1 213 ? 61.888 -6.195 17.059 1.00 32.00 213 LYS A CA 1
ATOM 1639 C C . LYS A 1 213 ? 60.369 -6.349 17.220 1.00 32.00 213 LYS A C 1
ATOM 1641 O O . LYS A 1 213 ? 59.841 -7.447 17.159 1.00 32.00 213 LYS A O 1
ATOM 1646 N N . ALA A 1 214 ? 59.691 -5.318 17.721 1.00 29.95 214 ALA A N 1
ATOM 1647 C CA . ALA A 1 214 ? 59.158 -4.188 16.950 1.00 29.95 214 ALA A CA 1
ATOM 1648 C C . ALA A 1 214 ? 57.950 -4.601 16.094 1.00 29.95 214 ALA A C 1
ATOM 1650 O O . ALA A 1 214 ? 58.089 -5.370 15.150 1.00 29.95 214 ALA A O 1
ATOM 1651 N N . GLY A 1 215 ? 56.774 -4.060 16.421 1.00 31.92 215 GLY A N 1
ATOM 1652 C CA . GLY A 1 215 ? 55.574 -4.243 15.604 1.00 31.92 215 GLY A CA 1
ATOM 1653 C C . GLY A 1 215 ? 54.258 -4.032 16.342 1.00 31.92 215 GLY A C 1
ATOM 1654 O O . GLY A 1 215 ? 53.368 -4.869 16.279 1.00 31.92 215 GLY A O 1
ATOM 1655 N N . SER A 1 216 ? 54.159 -2.934 17.079 1.00 30.52 216 SER A N 1
ATOM 1656 C CA . SER A 1 216 ? 52.955 -2.398 17.716 1.00 30.52 216 SER A CA 1
ATOM 1657 C C . SER A 1 216 ? 51.700 -2.445 16.827 1.00 30.52 216 SER A C 1
ATOM 1659 O O . SER A 1 216 ? 51.665 -1.816 15.771 1.00 30.52 216 SER A O 1
ATOM 1661 N N . ARG A 1 217 ? 50.627 -3.082 17.319 1.00 36.50 217 ARG A N 1
ATOM 1662 C CA . ARG A 1 217 ? 49.261 -2.573 17.105 1.00 36.50 217 ARG A CA 1
ATOM 1663 C C . ARG A 1 217 ? 49.055 -1.371 18.032 1.00 36.50 217 ARG A C 1
ATOM 1665 O O . ARG A 1 217 ? 49.651 -1.327 19.109 1.00 36.50 217 ARG A O 1
ATOM 1672 N N . PRO A 1 218 ? 48.126 -0.477 17.686 1.00 35.72 218 PRO A N 1
ATOM 1673 C CA . PRO A 1 218 ? 47.000 -0.387 18.603 1.00 35.72 218 PRO A CA 1
ATOM 1674 C C . PRO A 1 218 ? 45.655 -0.415 17.879 1.00 35.72 218 PRO A C 1
ATOM 1676 O O . PRO A 1 218 ? 45.438 0.221 16.852 1.00 35.72 218 PRO A O 1
ATOM 1679 N N . TRP A 1 219 ? 44.735 -1.167 18.475 1.00 25.70 219 TRP A N 1
ATOM 1680 C CA . TRP A 1 219 ? 43.302 -0.947 18.350 1.00 25.70 219 TRP A CA 1
ATOM 1681 C C . TRP A 1 219 ? 42.916 0.452 18.830 1.00 25.70 219 TRP A C 1
ATOM 1683 O O . TRP A 1 219 ? 43.430 0.893 19.859 1.00 25.70 219 TRP A O 1
ATOM 1693 N N . SER A 1 220 ? 41.932 1.058 18.156 1.00 30.62 220 SER A N 1
ATOM 1694 C CA . SER A 1 220 ? 40.760 1.786 18.703 1.00 30.62 220 SER A CA 1
ATOM 1695 C C . SER A 1 220 ? 40.118 2.651 17.600 1.00 30.62 220 SER A C 1
ATOM 1697 O O . SER A 1 220 ? 40.802 2.946 16.622 1.00 30.62 220 SER A O 1
ATOM 1699 N N . PRO A 1 221 ? 38.894 3.195 17.759 1.00 35.16 221 PRO A N 1
ATOM 1700 C CA . PRO A 1 221 ? 37.709 2.704 18.469 1.00 35.16 221 PRO A CA 1
ATOM 1701 C C . PRO A 1 221 ? 36.425 2.811 17.601 1.00 35.16 221 PRO A C 1
ATOM 1703 O O . PRO A 1 221 ? 36.453 3.197 16.436 1.00 35.16 221 PRO A O 1
ATOM 1706 N N . CYS A 1 222 ? 35.285 2.463 18.207 1.00 27.70 222 CYS A N 1
ATOM 1707 C CA . CYS A 1 222 ? 33.915 2.758 17.784 1.00 27.70 222 CYS A CA 1
ATOM 1708 C C . CYS A 1 222 ? 33.738 4.026 16.925 1.00 27.70 222 CYS A C 1
ATOM 1710 O O . CYS A 1 222 ? 34.030 5.128 17.384 1.00 27.70 222 CYS A O 1
ATOM 1712 N N . ALA A 1 223 ? 33.097 3.875 15.763 1.00 30.05 223 ALA A N 1
ATOM 1713 C CA . ALA A 1 223 ? 32.401 4.958 15.078 1.00 30.05 223 ALA A CA 1
ATOM 1714 C C . ALA A 1 223 ? 30.893 4.664 15.084 1.00 30.05 223 ALA A C 1
ATOM 1716 O O . ALA A 1 223 ? 30.380 3.801 14.377 1.00 30.05 223 ALA A O 1
ATOM 1717 N N . THR A 1 224 ? 30.233 5.344 16.015 1.00 31.67 224 THR A N 1
ATOM 1718 C CA . THR A 1 224 ? 28.880 5.903 15.990 1.00 31.67 224 THR A CA 1
ATOM 1719 C C . THR A 1 224 ? 28.016 5.547 14.773 1.00 31.67 224 THR A C 1
ATOM 1721 O O . THR A 1 224 ? 28.277 5.977 13.653 1.00 31.67 224 THR A O 1
ATOM 1724 N N . ARG A 1 225 ? 26.905 4.840 15.029 1.00 27.23 225 ARG A N 1
ATOM 1725 C CA . ARG A 1 225 ? 25.739 4.806 14.135 1.00 27.23 225 ARG A CA 1
ATOM 1726 C C . ARG A 1 225 ? 25.248 6.236 13.912 1.00 27.23 225 ARG A C 1
ATOM 1728 O O . ARG A 1 225 ? 24.648 6.825 14.808 1.00 27.23 225 ARG A O 1
ATOM 1735 N N . SER A 1 226 ? 25.450 6.760 12.714 1.00 27.16 226 SER A N 1
ATOM 1736 C CA . SER A 1 226 ? 24.691 7.904 12.226 1.00 27.16 226 SER A CA 1
ATOM 1737 C C . SER A 1 226 ? 23.272 7.435 11.911 1.00 27.16 226 SER A C 1
ATOM 1739 O O . SER A 1 226 ? 23.052 6.632 11.008 1.00 27.16 226 SER A O 1
ATOM 1741 N N . VAL A 1 227 ? 22.310 7.909 12.699 1.00 30.23 227 VAL A N 1
ATOM 1742 C CA . VAL A 1 227 ? 20.897 7.928 12.318 1.00 30.23 227 VAL A CA 1
ATOM 1743 C C . VAL A 1 227 ? 20.789 8.917 11.162 1.00 30.23 227 VAL A C 1
ATOM 1745 O O . VAL A 1 227 ? 20.974 10.116 11.354 1.00 30.23 227 VAL A O 1
ATOM 1748 N N . THR A 1 228 ? 20.547 8.421 9.951 1.00 29.06 228 THR A N 1
ATOM 1749 C CA . THR A 1 228 ? 20.178 9.275 8.822 1.00 29.06 228 THR A CA 1
ATOM 1750 C C . THR A 1 228 ? 18.737 9.721 9.030 1.00 29.06 228 THR A C 1
ATOM 1752 O O . THR A 1 228 ? 17.792 9.055 8.619 1.00 29.06 228 THR A O 1
ATOM 1755 N N . THR A 1 229 ? 18.578 10.847 9.717 1.00 34.72 229 THR A N 1
ATOM 1756 C CA . THR A 1 229 ? 17.383 11.682 9.614 1.00 34.72 229 THR A CA 1
ATOM 1757 C C . THR A 1 229 ? 17.252 12.123 8.157 1.00 34.72 229 THR A C 1
ATOM 1759 O O . THR A 1 229 ? 18.238 12.550 7.550 1.00 34.72 229 THR A O 1
ATOM 1762 N N . MET A 1 230 ? 16.058 11.980 7.578 1.00 37.84 230 MET A N 1
ATOM 1763 C CA . MET A 1 230 ? 15.770 12.479 6.233 1.00 37.84 230 MET A CA 1
ATOM 1764 C C . MET A 1 230 ? 16.095 13.980 6.104 1.00 37.84 230 MET A C 1
ATOM 1766 O O . MET A 1 230 ? 15.938 14.726 7.074 1.00 37.84 230 MET A O 1
ATOM 1770 N N . PRO A 1 231 ? 16.496 14.452 4.909 1.00 34.84 231 PRO A N 1
ATOM 1771 C CA . PRO A 1 231 ? 16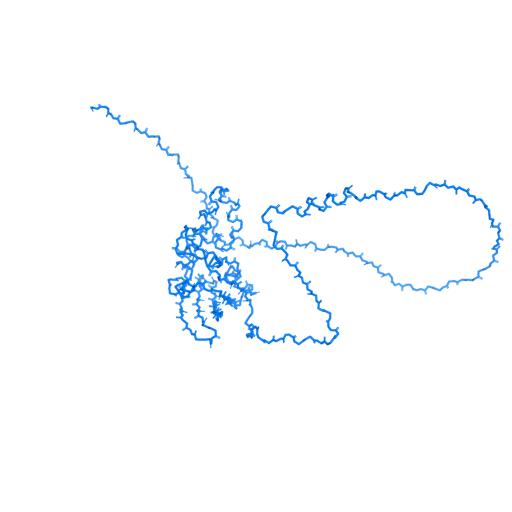.566 15.877 4.618 1.00 34.84 231 PRO A CA 1
ATOM 1772 C C . PRO A 1 231 ? 15.162 16.503 4.649 1.00 34.84 231 PRO A C 1
ATOM 1774 O O . PRO A 1 231 ? 14.210 15.989 4.061 1.00 34.84 231 PRO A O 1
ATOM 1777 N N . ALA A 1 232 ? 15.061 17.633 5.346 1.00 38.09 232 ALA A N 1
ATOM 1778 C CA . ALA A 1 232 ? 13.849 18.388 5.656 1.00 38.09 232 ALA A CA 1
ATOM 1779 C C . ALA A 1 232 ? 13.235 19.126 4.444 1.00 38.09 232 ALA A C 1
ATOM 1781 O O . ALA A 1 232 ? 13.129 20.346 4.456 1.00 38.09 232 ALA A O 1
ATOM 1782 N N . ASN A 1 233 ? 12.838 18.399 3.394 1.00 35.84 233 ASN A N 1
ATOM 1783 C CA . ASN A 1 233 ? 12.176 18.970 2.207 1.00 35.84 233 ASN A CA 1
ATOM 1784 C C . ASN A 1 233 ? 10.793 18.361 1.915 1.00 35.84 233 ASN A C 1
ATOM 1786 O O . ASN A 1 233 ? 10.313 18.344 0.780 1.00 35.84 233 ASN A O 1
ATOM 1790 N N . TRP A 1 234 ? 10.125 17.888 2.962 1.00 44.50 234 TRP A N 1
ATOM 1791 C CA . TRP A 1 234 ? 8.669 17.764 2.979 1.00 44.50 234 TRP A CA 1
ATOM 1792 C C . TRP A 1 234 ? 8.082 19.043 3.579 1.00 44.50 234 TRP A C 1
ATOM 1794 O O . TRP A 1 234 ? 8.697 19.589 4.495 1.00 44.50 234 TRP A O 1
ATOM 1804 N N . PRO A 1 235 ? 6.946 19.566 3.081 1.00 33.41 235 PRO A N 1
ATOM 1805 C CA . PRO A 1 235 ? 6.382 20.791 3.625 1.00 33.41 235 PRO A CA 1
ATOM 1806 C C . PRO A 1 235 ? 6.017 20.561 5.092 1.00 33.41 235 PRO A C 1
ATOM 1808 O O . PRO A 1 235 ? 5.084 19.824 5.410 1.00 33.41 235 PRO A O 1
ATOM 1811 N N . SER A 1 236 ? 6.783 21.194 5.981 1.00 30.30 236 SER A N 1
ATOM 1812 C CA . SER A 1 236 ? 6.430 21.364 7.381 1.00 30.30 236 SER A CA 1
ATOM 1813 C C . SER A 1 236 ? 5.030 21.957 7.444 1.00 30.30 236 SER A C 1
ATOM 1815 O O . SER A 1 236 ? 4.776 23.031 6.894 1.00 30.30 236 SER A O 1
ATOM 1817 N N . ILE A 1 237 ? 4.117 21.247 8.100 1.00 34.03 237 ILE A N 1
ATOM 1818 C CA . ILE A 1 237 ? 2.795 21.772 8.418 1.00 34.03 237 ILE A CA 1
ATOM 1819 C C . ILE A 1 237 ? 3.020 22.986 9.320 1.00 34.03 237 ILE A C 1
ATOM 1821 O O . ILE A 1 237 ? 3.455 22.857 10.463 1.00 34.03 237 ILE A O 1
ATOM 1825 N N . SER A 1 238 ? 2.773 24.172 8.767 1.00 28.05 238 SER A N 1
ATOM 1826 C CA . SER A 1 238 ? 2.680 25.401 9.540 1.00 28.05 238 SER A CA 1
ATOM 1827 C C . SER A 1 238 ? 1.416 25.321 10.386 1.00 28.05 238 SER A C 1
ATOM 1829 O O . SER A 1 238 ? 0.330 25.036 9.878 1.00 28.05 238 SER A O 1
ATOM 1831 N N . THR A 1 239 ? 1.580 25.515 11.689 1.00 33.34 239 THR A N 1
ATOM 1832 C CA . THR A 1 239 ? 0.530 25.472 12.701 1.00 33.34 239 THR A CA 1
ATOM 1833 C C . THR A 1 239 ? -0.521 26.545 12.407 1.00 33.34 239 THR A C 1
ATOM 1835 O O . THR A 1 239 ? -0.381 27.695 12.817 1.00 33.34 239 THR A O 1
ATOM 1838 N N . ALA A 1 240 ? -1.589 26.186 11.697 1.00 31.16 240 ALA A N 1
ATOM 1839 C CA . ALA A 1 240 ? -2.779 27.019 11.626 1.00 31.16 240 ALA A CA 1
ATOM 1840 C C . ALA A 1 240 ? -3.506 26.942 12.977 1.00 31.16 240 ALA A C 1
ATOM 1842 O O . ALA A 1 240 ? -3.870 25.866 13.447 1.00 31.16 240 ALA A O 1
ATOM 1843 N N . HIS A 1 241 ? -3.667 28.100 13.6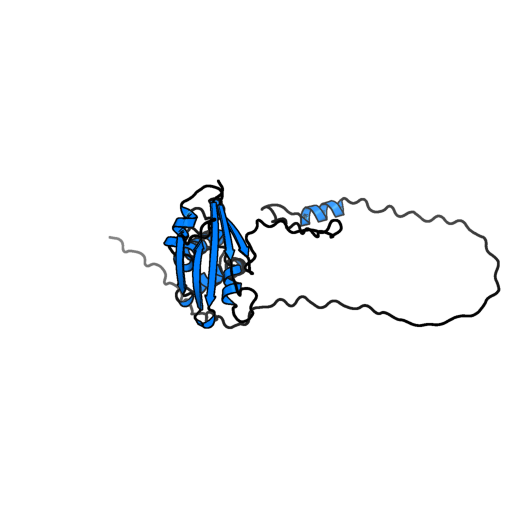16 1.00 31.66 241 HIS A N 1
ATOM 1844 C CA . HIS A 1 241 ? -4.461 28.306 14.822 1.00 31.66 241 HIS A CA 1
ATOM 1845 C C . HIS A 1 241 ? -5.865 27.693 14.692 1.00 31.66 241 HIS A C 1
ATOM 1847 O O . HIS A 1 241 ? -6.692 28.185 13.926 1.00 31.66 241 HIS A O 1
ATOM 1853 N N . CYS A 1 242 ? -6.172 26.683 15.507 1.00 28.89 242 CYS A N 1
ATOM 1854 C CA . CYS A 1 242 ? -7.556 26.365 15.839 1.00 28.89 242 CYS A CA 1
ATOM 1855 C C . CYS A 1 242 ? -8.053 27.383 16.872 1.00 28.89 242 CYS A C 1
ATOM 1857 O O . CYS A 1 242 ? -7.654 27.356 18.036 1.00 28.89 242 CYS A O 1
ATOM 1859 N N . SER A 1 243 ? -8.918 28.298 16.435 1.00 31.75 243 SER A N 1
ATOM 1860 C CA . SER A 1 243 ? -9.743 29.115 17.326 1.00 31.75 243 SER A CA 1
ATOM 1861 C C . SER A 1 243 ? -10.740 28.238 18.104 1.00 31.75 243 SER A C 1
ATOM 1863 O O . SER A 1 243 ? -11.172 27.203 17.590 1.00 31.75 243 SER A O 1
ATOM 1865 N N . PRO A 1 244 ? -11.126 28.629 19.331 1.00 33.41 244 PRO A N 1
ATOM 1866 C CA . PRO A 1 244 ? -12.026 27.842 20.164 1.00 33.41 244 PRO A CA 1
ATOM 1867 C C . PRO A 1 244 ? -13.464 27.827 19.625 1.00 33.41 244 PRO A C 1
ATOM 1869 O O . PRO A 1 244 ? -14.001 28.838 19.173 1.00 33.41 244 PRO A O 1
ATOM 1872 N N . ILE A 1 245 ? -14.079 26.649 19.722 1.00 38.03 245 ILE A N 1
ATOM 1873 C CA . ILE A 1 245 ? -15.485 26.352 19.423 1.00 38.03 245 ILE A CA 1
ATOM 1874 C C . ILE A 1 245 ? -16.395 27.143 20.388 1.00 38.03 245 ILE A C 1
ATOM 1876 O O . ILE A 1 245 ? -16.173 27.077 21.598 1.00 38.03 245 ILE A O 1
ATOM 1880 N N . PRO A 1 246 ? -17.432 27.863 19.914 1.00 34.72 246 PRO A N 1
ATOM 1881 C CA . PRO A 1 246 ? -18.412 28.492 20.795 1.0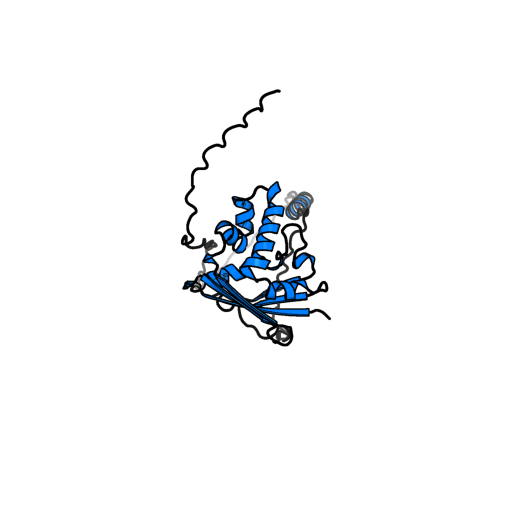0 34.72 246 PRO A CA 1
ATOM 1882 C C . PRO A 1 246 ? -19.409 27.468 21.366 1.00 34.72 246 PRO A C 1
ATOM 1884 O O . PRO A 1 246 ? -19.919 26.603 20.654 1.00 34.72 246 PRO A O 1
ATOM 1887 N N . SER A 1 247 ? -19.690 27.599 22.664 1.00 41.62 247 SER A N 1
ATOM 1888 C CA . SER A 1 247 ? -20.601 26.765 23.462 1.00 41.62 247 SER A CA 1
ATOM 1889 C C . SER A 1 247 ? -22.033 26.665 22.899 1.00 41.62 247 SER A C 1
ATOM 1891 O O . SER A 1 247 ? -22.517 27.607 22.265 1.00 41.62 247 SER A O 1
ATOM 1893 N N . PRO A 1 248 ? -22.758 25.563 23.180 1.00 43.16 248 PRO A N 1
ATOM 1894 C CA . PRO A 1 248 ? -24.110 25.345 22.672 1.00 43.16 248 PRO A CA 1
ATOM 1895 C C . PRO A 1 248 ? -25.135 26.295 23.311 1.00 43.16 248 PRO A C 1
ATOM 1897 O O . PRO A 1 248 ? -25.187 26.454 24.530 1.00 43.16 248 PRO A O 1
ATOM 1900 N N . ARG A 1 249 ? -25.982 26.904 22.469 1.00 44.84 249 ARG A N 1
ATOM 1901 C CA . ARG A 1 249 ? -27.174 27.654 22.890 1.00 44.84 249 ARG A CA 1
ATOM 1902 C C . ARG A 1 249 ? -28.282 26.683 23.302 1.00 44.84 249 ARG A C 1
ATOM 1904 O O . ARG A 1 249 ? -28.622 25.772 22.553 1.00 44.84 249 ARG A O 1
ATOM 1911 N N . THR A 1 250 ? -28.853 26.917 24.474 1.00 53.91 250 THR A N 1
ATOM 1912 C CA . THR A 1 250 ? -30.081 26.296 24.985 1.00 53.91 250 THR A CA 1
ATOM 1913 C C . THR A 1 250 ? -31.275 26.595 24.062 1.00 53.91 250 THR A C 1
ATOM 1915 O O . THR A 1 250 ? -31.379 27.725 23.576 1.00 53.91 250 THR A O 1
ATOM 1918 N N . PRO A 1 251 ? -32.196 25.642 23.824 1.00 55.50 251 PRO A N 1
ATOM 1919 C CA . PRO A 1 251 ? -33.432 25.917 23.096 1.00 55.50 251 PRO A CA 1
ATOM 1920 C C . PRO A 1 251 ? -34.467 26.624 23.993 1.00 55.50 251 PRO A C 1
ATOM 1922 O O . PRO A 1 251 ? -34.482 26.389 25.205 1.00 55.50 251 PRO A O 1
ATOM 1925 N N . PRO A 1 252 ? -35.342 27.477 23.428 1.00 50.00 252 PRO A N 1
ATOM 1926 C CA . PRO A 1 252 ? -36.441 28.082 24.166 1.00 50.00 252 PRO A CA 1
ATOM 1927 C C . PRO A 1 252 ? -37.589 27.088 24.366 1.00 50.00 252 PRO A C 1
ATOM 1929 O O . PRO A 1 252 ? -37.957 26.336 23.463 1.00 50.00 252 PRO A O 1
ATOM 1932 N N . SER A 1 253 ? -38.153 27.124 25.566 1.00 46.84 253 SER A N 1
ATOM 1933 C CA . SER A 1 253 ? -39.367 26.428 25.976 1.00 46.84 253 SER A CA 1
ATOM 1934 C C . SER A 1 253 ? -40.593 27.050 25.304 1.00 46.84 253 SER A C 1
ATOM 1936 O O . SER A 1 253 ? -40.803 28.257 25.430 1.00 46.84 253 SER A O 1
ATOM 1938 N N . HIS A 1 254 ? -41.422 26.225 24.667 1.00 55.75 254 HIS A N 1
ATOM 1939 C CA . HIS A 1 254 ? -42.827 26.508 24.381 1.00 55.75 254 HIS A CA 1
ATOM 1940 C C . HIS A 1 254 ? -43.646 25.240 24.588 1.00 55.75 254 HIS A C 1
ATOM 1942 O O . HIS A 1 254 ? -43.167 24.166 24.158 1.00 55.75 254 HIS A O 1
#

Organism: NCBI:txid1166950

Sequence (254 aa):
MTARFDLLVTADYPSRTAEFRLLDGAGNQLAYQSTDFKTIAAGRLQGLFDLRDYLRLYVDEAGQRAALGEIGVCIAEEVLGADLFEHLWAARTQRTLRIQLPGAAERENPLAAALARVPWELARPQAAAESLAERNLLVRVVHERQDPASTPMDLAPDEPLRVLFVFAEARGSQPLGMRRERRALQPSPRTPSATSTSRTSPATPAPPTPCCKAGSRPWSPCATRSVTTMPANWPSISTAHCSPIPSPRTPPSH

pLDDT: mean 73.44, std 25.04, range [25.7, 98.12]

Secondary structure (DSSP, 8-state):
--EEEEEEEEEETTTTEEEEEEEETTS-EEEEEEEEGGGS-HHHHHHHH-HHHHHHHHS-GGGHHHHHHHHHHHIIIIIIHHHHHHHHHS--S-EEEEEE-TTTT-TT-HHHHHHTTS-GGG--SSTTSPPTTTTTEEEEEESS----TTS-----TT--------PPPPTT--HHHHHHHHHHTSPPP---------------------------------------PPPS-S--------PPPPPPPPPPP-

Foldseek 3Di:
DAWEKEWEWDADVVQQKIKTFIATPVRHTQDIDIARCVVPDPLLLCCFQPVPVSCVPPNDPVCNLLNLLVNQQCCQPRPCHPRNNCVLPVDLDAYEYEYEQECLPPPNGVVSVSNLRGPNQSHDNGSPDDGSVSSNYHYHYDHDPDDPPPDPDDDDPPHDDDDDDDDDDDPPDDPVVVVVVVVVPPPDPPDPDDDDDDDDDDDDDDDDDDDDDDDDDDDDDDDDDDPPDDPPPDDDPDDDDDDDDDDDDDDDDD